Protein AF-A0A4Q1EXQ9-F1 (afdb_monomer_lite)

Structure (mmCIF, N/CA/C/O backbone):
data_AF-A0A4Q1EXQ9-F1
#
_entry.id   AF-A0A4Q1EXQ9-F1
#
loop_
_atom_site.group_PDB
_atom_site.id
_atom_site.type_symbol
_atom_site.label_atom_id
_atom_site.label_alt_id
_atom_site.label_comp_id
_atom_site.label_asym_id
_atom_site.label_entity_id
_atom_site.label_seq_id
_atom_site.pdbx_PDB_ins_code
_atom_site.Cartn_x
_atom_site.Cartn_y
_atom_site.Cartn_z
_atom_site.occupancy
_atom_site.B_iso_or_equiv
_atom_site.auth_seq_id
_atom_site.auth_comp_id
_atom_site.auth_asym_id
_atom_site.auth_atom_id
_atom_site.pdbx_PDB_model_num
ATOM 1 N N . MET A 1 1 ? -42.494 -24.916 48.964 1.00 46.00 1 MET A N 1
ATOM 2 C CA . MET A 1 1 ? -42.833 -25.363 50.337 1.00 46.00 1 MET A CA 1
ATOM 3 C C . MET A 1 1 ? -43.887 -24.408 50.898 1.00 46.00 1 MET A C 1
ATOM 5 O O . MET A 1 1 ? -43.634 -23.211 50.906 1.00 46.00 1 MET A O 1
ATOM 9 N N . LYS A 1 2 ? -45.093 -24.871 51.260 1.00 46.50 2 LYS A N 1
ATOM 10 C CA . LYS A 1 2 ? -46.165 -23.992 51.776 1.00 46.50 2 LYS A CA 1
ATOM 11 C C . LYS A 1 2 ? -45.809 -23.536 53.202 1.00 46.50 2 LYS A C 1
ATOM 13 O O . LYS A 1 2 ? -45.991 -24.284 54.154 1.00 46.50 2 LYS A O 1
ATOM 18 N N . THR A 1 3 ? -45.294 -22.316 53.347 1.00 52.56 3 THR A N 1
ATOM 19 C CA . THR A 1 3 ? -44.835 -21.703 54.615 1.00 52.56 3 THR A CA 1
ATOM 20 C C . THR A 1 3 ? -45.959 -21.391 55.610 1.00 52.56 3 THR A C 1
ATOM 22 O O . THR A 1 3 ? -45.688 -21.145 56.784 1.00 52.56 3 THR A O 1
ATOM 25 N N . TYR A 1 4 ? -47.219 -21.444 55.169 1.00 53.34 4 TYR A N 1
ATOM 26 C CA . TYR A 1 4 ? -48.402 -21.123 55.975 1.00 53.34 4 TYR A CA 1
ATOM 27 C C . TYR A 1 4 ? -48.527 -21.959 57.263 1.00 53.34 4 TYR A C 1
ATOM 29 O O . TYR A 1 4 ? -49.052 -21.471 58.260 1.00 53.34 4 TYR A O 1
ATOM 37 N N . ASN A 1 5 ? -47.999 -23.187 57.270 1.00 61.62 5 ASN A N 1
ATOM 38 C CA . ASN A 1 5 ? -48.132 -24.097 58.410 1.00 61.62 5 ASN A CA 1
ATOM 39 C C . ASN A 1 5 ? -47.074 -23.892 59.504 1.00 61.62 5 ASN A C 1
ATOM 41 O O . ASN A 1 5 ? -47.313 -24.274 60.643 1.00 61.62 5 ASN A O 1
ATOM 45 N N . PHE A 1 6 ? -45.925 -23.277 59.203 1.00 74.75 6 PHE A N 1
ATOM 46 C CA . PHE A 1 6 ? -44.826 -23.198 60.173 1.00 74.75 6 PHE A CA 1
ATOM 47 C C . PHE A 1 6 ? -45.088 -22.158 61.271 1.00 74.75 6 PHE A C 1
ATOM 49 O O . PHE A 1 6 ? -44.918 -22.444 62.449 1.00 74.75 6 PHE A O 1
ATOM 56 N N . ARG A 1 7 ? -45.610 -20.980 60.904 1.00 75.19 7 ARG A N 1
ATOM 57 C CA . ARG A 1 7 ? -45.994 -19.931 61.871 1.00 75.19 7 ARG A CA 1
ATOM 58 C C . ARG A 1 7 ? -47.189 -20.296 62.744 1.00 75.19 7 ARG A C 1
ATOM 60 O O . ARG A 1 7 ? -47.377 -19.707 63.797 1.00 75.19 7 ARG A O 1
ATOM 67 N N . LYS A 1 8 ? -48.028 -21.220 62.276 1.00 75.69 8 LYS A N 1
ATOM 68 C CA . LYS A 1 8 ? -49.231 -21.667 62.988 1.00 75.69 8 LYS A CA 1
ATOM 69 C C . LYS A 1 8 ? -48.969 -22.869 63.897 1.00 75.69 8 LYS A C 1
ATOM 71 O O . LYS A 1 8 ? -49.909 -23.408 64.469 1.00 75.69 8 LYS A O 1
ATOM 76 N N . ASN A 1 9 ? -47.715 -23.307 64.011 1.00 83.44 9 ASN A N 1
ATOM 77 C CA . ASN A 1 9 ? -47.343 -24.421 64.865 1.00 83.44 9 ASN A CA 1
ATOM 78 C C . ASN A 1 9 ? -47.352 -23.980 66.338 1.00 83.44 9 ASN A C 1
ATOM 80 O O . ASN A 1 9 ? -46.565 -23.122 66.736 1.00 83.44 9 ASN A O 1
ATOM 84 N N . SER A 1 10 ? -48.221 -24.593 67.144 1.00 82.88 10 SER A N 1
ATOM 85 C CA . SER A 1 10 ? -48.383 -24.297 68.573 1.00 82.88 10 SER A CA 1
ATOM 86 C C . SER A 1 10 ? -47.093 -24.461 69.379 1.00 82.88 10 SER A C 1
ATOM 88 O O . SER A 1 10 ? -46.893 -23.746 70.356 1.00 82.88 10 SER A O 1
ATOM 90 N N . SER A 1 11 ? -46.188 -25.347 68.956 1.00 86.56 11 SER A N 1
ATOM 91 C CA . SER A 1 11 ? -44.901 -25.571 69.626 1.00 86.56 11 SER A CA 1
ATOM 92 C C . SER A 1 11 ? -43.890 -24.444 69.402 1.00 86.56 11 SER A C 1
ATOM 94 O O . SER A 1 11 ? -42.856 -24.416 70.061 1.00 86.56 11 SER A O 1
ATOM 96 N N . LEU A 1 12 ? -44.161 -23.522 68.471 1.00 83.56 12 LEU A N 1
ATOM 97 C CA . LEU A 1 12 ? -43.251 -22.436 68.104 1.00 83.56 12 LEU A CA 1
ATOM 98 C C . LEU A 1 12 ? -43.758 -21.049 68.533 1.00 83.56 12 LEU A C 1
ATOM 100 O O . LEU A 1 12 ? -43.177 -20.042 68.139 1.00 83.56 12 LEU A O 1
ATOM 104 N N . VAL A 1 13 ? -44.816 -20.984 69.349 1.00 80.94 13 VAL A N 1
ATOM 105 C CA . VAL A 1 13 ? -45.505 -19.732 69.720 1.00 80.94 13 VAL A CA 1
ATOM 106 C C . VAL A 1 13 ? -44.604 -18.700 70.414 1.00 80.94 13 VAL A C 1
ATOM 108 O O . VAL A 1 13 ? -44.838 -17.504 70.284 1.00 80.94 13 VAL A O 1
ATOM 111 N N . ASN A 1 14 ? -43.545 -19.149 71.095 1.00 86.56 14 ASN A N 1
ATOM 112 C CA . ASN A 1 14 ? -42.606 -18.286 71.820 1.00 86.56 14 ASN A CA 1
ATOM 113 C C . ASN A 1 14 ? -41.373 -17.879 70.991 1.00 86.56 14 ASN A C 1
ATOM 115 O O . ASN A 1 14 ? -40.415 -17.349 71.551 1.00 86.56 14 ASN A O 1
ATOM 119 N N . TYR A 1 15 ? -41.363 -18.145 69.680 1.00 88.50 15 TYR A N 1
ATOM 120 C CA . TYR A 1 15 ? -40.237 -17.831 68.801 1.00 88.50 15 TYR A CA 1
ATOM 121 C C . TYR A 1 15 ? -40.616 -16.786 67.753 1.00 88.50 15 TYR A C 1
ATOM 123 O O . TYR A 1 15 ? -41.675 -16.843 67.128 1.00 88.50 15 TYR A O 1
ATOM 131 N N . GLU A 1 16 ? -39.702 -15.854 67.502 1.00 89.88 16 GLU A N 1
ATOM 132 C CA . GLU A 1 16 ? -39.845 -14.879 66.429 1.00 89.88 16 GLU A CA 1
ATOM 133 C C . GLU A 1 16 ? -39.530 -15.517 65.071 1.00 89.88 16 GLU A C 1
ATOM 135 O O . GLU A 1 16 ? -38.399 -15.912 64.791 1.00 89.88 16 GLU A O 1
ATOM 140 N N . ILE A 1 17 ? -40.541 -15.621 64.204 1.00 89.12 17 ILE A N 1
ATOM 141 C CA . ILE A 1 17 ? -40.411 -16.271 62.894 1.00 89.12 17 ILE A CA 1
ATOM 142 C C . ILE A 1 17 ? -40.557 -15.240 61.774 1.00 89.12 17 ILE A C 1
ATOM 144 O O . ILE A 1 17 ? -41.626 -14.661 61.575 1.00 89.12 17 ILE A O 1
ATOM 148 N N . THR A 1 18 ? -39.512 -15.098 60.962 1.00 89.62 18 THR A N 1
ATOM 149 C CA . THR A 1 18 ? -39.547 -14.359 59.691 1.00 89.62 18 THR A CA 1
ATOM 150 C C . THR A 1 18 ? -39.677 -15.343 58.534 1.00 89.62 18 THR A C 1
ATOM 152 O O . THR A 1 18 ? -39.044 -16.396 58.526 1.00 89.62 18 THR A O 1
ATOM 155 N N . THR A 1 19 ? -40.503 -15.024 57.538 1.00 91.00 19 THR A N 1
ATOM 156 C CA . THR A 1 19 ? -40.697 -15.896 56.367 1.00 91.00 19 THR A CA 1
ATOM 157 C C . THR A 1 19 ? -40.432 -15.142 55.082 1.00 91.00 19 THR A C 1
ATOM 159 O O . THR A 1 19 ? -40.901 -14.017 54.921 1.00 91.00 19 THR A O 1
ATOM 162 N N . TYR A 1 20 ? -39.758 -15.809 54.150 1.00 92.31 20 TYR A N 1
ATOM 163 C CA . TYR A 1 20 ? -39.406 -15.280 52.840 1.00 92.31 20 TYR A CA 1
ATOM 164 C C . TYR A 1 20 ? -40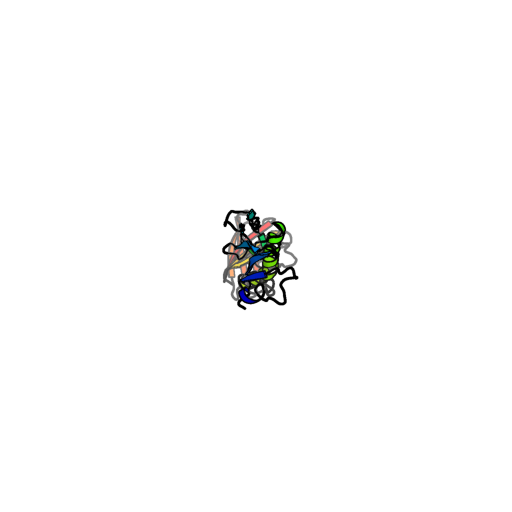.038 -16.151 51.757 1.00 92.31 20 TYR A C 1
ATOM 166 O O . TYR A 1 20 ? -39.967 -17.379 51.817 1.00 92.31 20 TYR A O 1
ATOM 174 N N . THR A 1 21 ? -40.651 -15.519 50.763 1.00 92.94 21 THR A N 1
ATOM 175 C CA . THR A 1 21 ? -41.047 -16.178 49.512 1.00 92.94 21 THR A CA 1
ATOM 176 C C . THR A 1 21 ? -40.097 -15.715 48.429 1.00 92.94 21 THR A C 1
ATOM 178 O O . THR A 1 21 ? -39.754 -14.537 48.400 1.00 92.94 21 THR A O 1
ATOM 181 N N . HIS A 1 22 ? -39.671 -16.631 47.567 1.00 93.62 22 HIS A N 1
ATOM 182 C CA . HIS A 1 22 ? -38.722 -16.360 46.497 1.00 93.62 22 HIS A CA 1
ATOM 183 C C . HIS A 1 22 ? -39.318 -16.749 45.154 1.00 93.62 22 HIS A C 1
ATOM 185 O O . HIS A 1 22 ? -40.110 -17.689 45.075 1.00 93.62 22 HIS A O 1
ATOM 191 N N . ASP A 1 23 ? -38.881 -16.048 44.121 1.00 93.25 23 ASP A N 1
ATOM 192 C CA . ASP A 1 23 ? -38.984 -16.483 42.739 1.00 93.25 23 ASP A CA 1
ATOM 193 C C . ASP A 1 23 ? -37.588 -16.966 42.293 1.00 93.25 23 ASP A C 1
ATOM 195 O O . ASP A 1 23 ? -36.616 -16.210 42.459 1.00 93.25 23 ASP A O 1
ATOM 199 N N . PRO A 1 24 ? -37.431 -18.231 41.848 1.00 92.44 24 PRO A N 1
ATOM 200 C CA . PRO A 1 24 ? -36.132 -18.779 41.469 1.00 92.44 24 PRO A CA 1
ATOM 201 C C . PRO A 1 24 ? -35.371 -17.878 40.490 1.00 92.44 24 PRO A C 1
ATOM 203 O O . PRO A 1 24 ? -35.945 -17.364 39.539 1.00 92.44 24 PRO A O 1
ATOM 206 N N . LEU A 1 25 ? -34.064 -17.705 40.721 1.00 90.50 25 LEU A N 1
ATOM 207 C CA . LEU A 1 25 ? -33.148 -16.870 39.919 1.00 90.50 25 LEU A CA 1
ATOM 208 C C . LEU A 1 25 ? -33.440 -15.356 39.911 1.00 90.50 25 LEU A C 1
ATOM 210 O O . LEU A 1 25 ? -32.669 -14.607 39.319 1.00 90.50 25 LEU A O 1
ATOM 214 N N . ILE A 1 26 ? -34.496 -14.894 40.588 1.00 93.25 26 ILE A N 1
ATOM 215 C CA . ILE A 1 26 ? -34.883 -13.476 40.626 1.00 93.25 26 ILE A CA 1
ATOM 216 C C . ILE A 1 26 ? -34.627 -12.888 42.014 1.00 93.25 26 ILE A C 1
ATOM 218 O O . ILE A 1 26 ? -33.882 -11.920 42.157 1.00 93.25 26 ILE A O 1
ATOM 222 N N . GLY A 1 27 ? -35.222 -13.477 43.055 1.00 93.44 27 GLY A N 1
ATOM 223 C CA . GLY A 1 27 ? -35.033 -13.024 44.433 1.00 93.44 27 GLY A CA 1
ATOM 224 C C . GLY A 1 27 ? -36.274 -13.152 45.314 1.00 93.44 27 GLY A C 1
ATOM 225 O O . GLY A 1 27 ? -37.231 -13.853 44.986 1.00 93.44 27 GLY A O 1
ATOM 226 N N . ILE A 1 28 ? -36.240 -12.499 46.477 1.00 95.69 28 ILE A N 1
ATOM 227 C CA . ILE A 1 28 ? -37.338 -12.485 47.452 1.00 95.69 28 ILE A CA 1
ATOM 228 C C . ILE A 1 28 ? -38.515 -11.704 46.868 1.00 95.69 28 ILE A C 1
ATOM 230 O O . ILE A 1 28 ? -38.361 -10.540 46.539 1.00 95.69 28 ILE A O 1
ATOM 234 N N . THR A 1 29 ? -39.706 -12.293 46.806 1.00 95.81 29 THR A N 1
ATOM 235 C CA . THR A 1 29 ? -40.947 -11.629 46.366 1.00 95.81 29 THR A CA 1
ATOM 236 C C . THR A 1 29 ? -41.791 -11.119 47.526 1.00 95.81 29 THR A C 1
ATOM 238 O O . THR A 1 29 ? -42.545 -10.155 47.377 1.00 95.81 29 THR A O 1
ATOM 241 N N . SER A 1 30 ? -41.659 -11.722 48.709 1.00 94.06 30 SER A N 1
ATOM 242 C CA . SER A 1 30 ? -42.269 -11.189 49.925 1.00 94.06 30 SER A CA 1
ATOM 243 C C . SER A 1 30 ? -41.525 -11.604 51.180 1.00 94.06 30 SER A C 1
ATOM 245 O O . SER A 1 30 ? -41.103 -12.755 51.297 1.00 94.06 30 SER A O 1
ATOM 247 N N . LEU A 1 31 ? -41.476 -10.690 52.139 1.00 94.38 31 LEU A N 1
ATOM 248 C CA . LEU A 1 31 ? -41.007 -10.900 53.498 1.00 94.38 31 LEU A CA 1
ATOM 249 C C . LEU A 1 31 ? -42.200 -10.741 54.436 1.00 94.38 31 LEU A C 1
ATOM 251 O O . LEU A 1 31 ? -43.032 -9.861 54.243 1.00 94.38 31 LEU A O 1
ATOM 255 N N . THR A 1 32 ? -42.304 -11.573 55.462 1.00 92.69 32 THR A N 1
ATOM 256 C CA . THR A 1 32 ? -43.232 -11.335 56.572 1.00 92.69 32 THR A CA 1
ATOM 257 C C . THR A 1 32 ? -42.427 -11.322 57.864 1.00 92.69 32 THR A C 1
ATOM 259 O O . THR A 1 32 ? -41.662 -12.256 58.100 1.00 92.69 32 THR A O 1
ATOM 262 N N . SER A 1 33 ? -42.553 -10.275 58.677 1.00 90.88 33 SER A N 1
ATOM 263 C CA . SER A 1 33 ? -41.859 -10.127 59.968 1.00 90.88 33 SER A CA 1
ATOM 264 C C . SER A 1 33 ? -42.471 -11.036 61.047 1.00 90.88 33 SER A C 1
ATOM 266 O O . SER A 1 33 ? -43.556 -11.582 60.819 1.00 90.88 33 SER A O 1
ATOM 268 N N . PRO A 1 34 ? -41.858 -11.187 62.236 1.00 89.94 34 PRO A N 1
ATOM 269 C CA . PRO A 1 34 ? -42.462 -11.914 63.359 1.00 89.94 34 PRO A CA 1
ATOM 270 C C . PRO A 1 34 ? -43.826 -11.353 63.779 1.00 89.94 34 PRO A C 1
ATOM 272 O O . PRO A 1 34 ? -44.748 -12.118 64.044 1.00 89.94 34 PRO A O 1
ATOM 275 N N . SER A 1 35 ? -44.001 -10.029 63.701 1.00 88.12 35 SER A N 1
ATOM 276 C CA . SER A 1 35 ? -45.273 -9.337 63.961 1.00 88.12 35 SER A CA 1
ATOM 277 C C . SER A 1 35 ? -46.366 -9.581 62.908 1.00 88.12 35 SER A C 1
ATOM 279 O O . SER A 1 35 ? -47.473 -9.071 63.042 1.00 88.12 35 SER A O 1
ATOM 281 N N . GLY A 1 36 ? -46.076 -10.341 61.847 1.00 86.44 36 GLY A N 1
ATOM 282 C CA . GLY A 1 36 ? -47.035 -10.668 60.787 1.00 86.44 36 GLY A CA 1
ATOM 283 C C . GLY A 1 36 ? -47.158 -9.607 59.690 1.00 86.44 36 GLY A C 1
ATOM 284 O O . GLY A 1 36 ? -47.905 -9.808 58.734 1.00 86.44 36 GLY A O 1
ATOM 285 N N . ILE A 1 37 ? -46.399 -8.512 59.776 1.00 90.38 37 ILE A N 1
ATOM 286 C CA . ILE A 1 37 ? -46.394 -7.454 58.762 1.00 90.38 37 ILE A CA 1
ATOM 287 C C . ILE A 1 37 ? -45.684 -7.970 57.511 1.00 90.38 37 ILE A C 1
ATOM 289 O O . ILE A 1 37 ? -44.560 -8.474 57.576 1.00 90.38 37 ILE A O 1
ATOM 293 N N . LYS A 1 38 ? -46.349 -7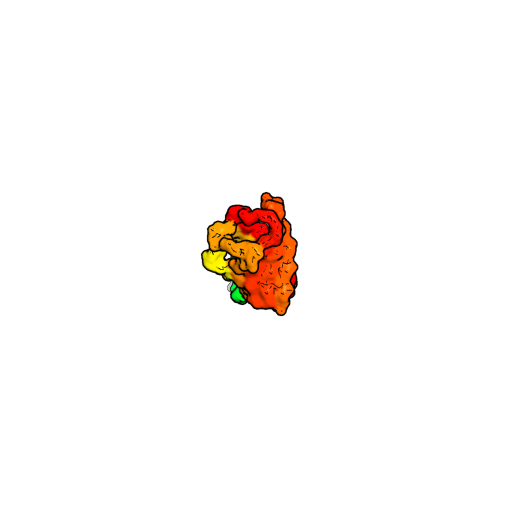.849 56.361 1.00 93.00 38 LYS A N 1
ATOM 294 C CA . LYS A 1 38 ? -45.828 -8.285 55.065 1.00 93.00 38 LYS A CA 1
ATOM 295 C C . LYS A 1 38 ? -45.247 -7.107 54.284 1.00 93.00 38 LYS A C 1
ATOM 297 O O . LYS A 1 38 ? -45.904 -6.088 54.133 1.00 93.00 38 LYS A O 1
ATOM 302 N N . GLU A 1 39 ? -44.059 -7.297 53.723 1.00 96.25 39 GLU A N 1
ATOM 303 C CA . GLU A 1 39 ? -43.446 -6.428 52.716 1.00 96.25 39 GLU A CA 1
ATOM 304 C C . GLU A 1 39 ? -43.356 -7.197 51.391 1.00 96.25 39 GLU A C 1
ATOM 306 O O . GLU A 1 39 ? -43.018 -8.385 51.365 1.00 96.25 39 GLU A O 1
ATOM 311 N N . THR A 1 40 ? -43.693 -6.542 50.282 1.00 97.44 40 THR A N 1
ATOM 312 C CA . THR A 1 40 ? -43.673 -7.139 48.938 1.00 97.44 40 THR A CA 1
ATOM 313 C C . THR A 1 40 ? -42.583 -6.496 48.095 1.00 97.44 40 THR A C 1
ATOM 315 O O . THR A 1 40 ? -42.476 -5.277 48.049 1.00 97.44 40 THR A O 1
ATOM 318 N N . TYR A 1 41 ? -41.812 -7.305 47.377 1.00 97.62 41 TYR A N 1
ATOM 319 C CA . TYR A 1 41 ? -40.708 -6.861 46.529 1.00 97.62 41 TYR A CA 1
ATOM 320 C C . TYR A 1 41 ? -41.090 -7.102 45.070 1.00 97.62 41 TYR A C 1
ATOM 322 O O . TYR A 1 41 ? -41.520 -8.195 44.693 1.00 97.62 41 TYR A O 1
ATOM 330 N N . LYS A 1 42 ? -40.984 -6.062 44.245 1.00 96.94 42 LYS A N 1
ATOM 331 C CA . LYS A 1 42 ? -41.312 -6.108 42.819 1.00 96.94 42 LYS A CA 1
ATOM 332 C C . LYS A 1 42 ? -40.059 -5.846 42.007 1.00 96.94 42 LYS A C 1
ATOM 334 O O . LYS A 1 42 ? -39.327 -4.905 42.298 1.00 96.94 42 LYS A O 1
ATOM 339 N N . TYR A 1 43 ? -39.848 -6.659 40.982 1.00 95.81 43 TYR A N 1
ATOM 340 C CA . TYR A 1 43 ? -38.699 -6.579 40.090 1.00 95.81 43 TYR A CA 1
ATOM 341 C C . TYR A 1 43 ? -39.127 -6.042 38.722 1.00 95.81 43 TYR A C 1
ATOM 343 O O . TYR A 1 43 ? -40.284 -6.196 38.332 1.00 95.81 43 TYR A O 1
ATOM 351 N N . ASN A 1 44 ? -38.209 -5.395 38.005 1.00 92.62 44 ASN A N 1
ATOM 352 C CA . ASN A 1 44 ? -38.417 -5.025 36.606 1.00 92.62 44 ASN A CA 1
ATOM 353 C C . ASN A 1 44 ? -38.177 -6.224 35.665 1.00 92.62 44 ASN A C 1
ATOM 355 O O . ASN A 1 44 ? -37.807 -7.314 36.103 1.00 92.62 44 ASN A O 1
ATOM 359 N N . SER A 1 45 ? -38.357 -6.015 34.359 1.00 92.31 45 SER A N 1
ATOM 360 C CA . SER A 1 45 ? -38.149 -7.034 33.316 1.00 92.31 45 SER A CA 1
ATOM 361 C C . SER A 1 45 ? -36.718 -7.581 33.237 1.00 92.31 45 SER A C 1
ATOM 363 O O . SER A 1 45 ? -36.515 -8.658 32.692 1.00 92.31 45 SER A O 1
ATOM 365 N N . PHE A 1 46 ? -35.733 -6.876 33.801 1.00 90.94 46 PHE A N 1
ATOM 366 C CA . PHE A 1 46 ? -34.337 -7.314 33.895 1.00 90.94 46 PHE A CA 1
ATOM 367 C C . PHE A 1 46 ? -34.026 -8.031 35.220 1.00 90.94 46 PHE A C 1
ATOM 369 O O . PHE A 1 46 ? -32.857 -8.153 35.585 1.00 90.94 46 PHE A O 1
ATOM 376 N N . HIS A 1 47 ? -35.054 -8.451 35.967 1.00 92.50 47 HIS A N 1
ATOM 377 C CA . HIS A 1 47 ? -34.941 -9.130 37.263 1.00 92.50 47 HIS A CA 1
ATOM 378 C C . HIS A 1 47 ? -34.212 -8.315 38.350 1.00 92.50 47 HIS A C 1
ATOM 380 O O . HIS A 1 47 ? -33.612 -8.873 39.264 1.00 92.50 47 HIS A O 1
ATOM 386 N N . ARG A 1 48 ? -34.283 -6.977 38.297 1.00 93.31 48 ARG A N 1
ATOM 387 C CA . ARG A 1 48 ? -33.718 -6.068 39.319 1.00 93.31 48 ARG A CA 1
ATOM 388 C C . ARG A 1 48 ? -34.817 -5.476 40.191 1.00 93.31 48 ARG A C 1
ATOM 390 O O . ARG A 1 48 ? -35.909 -5.223 39.689 1.00 93.31 48 ARG A O 1
ATOM 397 N N . LEU A 1 49 ? -34.542 -5.240 41.475 1.00 95.94 49 LEU A N 1
ATOM 398 C CA . LEU A 1 49 ? -35.525 -4.709 42.427 1.00 95.94 49 LEU A CA 1
ATOM 399 C C . LEU A 1 49 ? -36.014 -3.323 41.981 1.00 95.94 49 LEU A C 1
ATOM 401 O O . LEU A 1 49 ? -35.267 -2.360 42.011 1.00 95.94 49 LEU A O 1
ATOM 405 N N . ASN A 1 50 ? -37.276 -3.210 41.586 1.00 96.06 50 ASN A N 1
ATOM 406 C CA . ASN A 1 50 ? -37.877 -1.957 41.141 1.00 96.06 50 ASN A CA 1
ATOM 407 C C . ASN A 1 50 ? -38.539 -1.196 42.294 1.00 96.06 50 ASN A C 1
ATOM 409 O O . ASN A 1 50 ? -38.372 0.013 42.396 1.00 96.06 50 ASN A O 1
ATOM 413 N N . LYS A 1 51 ? -39.262 -1.886 43.183 1.00 97.06 51 LYS A N 1
ATOM 414 C CA . LYS A 1 51 ? -39.917 -1.254 44.338 1.00 97.06 51 LYS A CA 1
ATOM 415 C C . LYS A 1 51 ? -40.207 -2.231 45.467 1.00 97.06 51 LYS A C 1
ATOM 417 O O . LYS A 1 51 ? -40.389 -3.426 45.225 1.00 97.06 51 LYS A O 1
ATOM 422 N N . THR A 1 52 ? -40.296 -1.707 46.687 1.00 97.50 52 THR A N 1
ATOM 423 C CA . THR A 1 52 ? -40.863 -2.417 47.837 1.00 97.50 52 THR A CA 1
ATOM 424 C C . THR A 1 52 ? -42.181 -1.780 48.255 1.00 97.50 52 THR A C 1
ATOM 426 O O . THR A 1 52 ? -42.331 -0.557 48.232 1.00 97.50 52 THR A O 1
ATOM 429 N N . LEU A 1 53 ? -43.154 -2.624 48.587 1.00 97.69 53 LEU A N 1
ATOM 430 C CA . LEU A 1 53 ? -44.500 -2.239 48.992 1.00 97.69 53 LEU A CA 1
ATOM 431 C C . LEU A 1 53 ? -44.743 -2.676 50.435 1.00 97.69 53 LEU A C 1
ATOM 433 O O . LEU A 1 53 ? -44.322 -3.770 50.818 1.00 97.69 53 LEU A O 1
ATOM 437 N N . ASP A 1 54 ? -45.438 -1.856 51.212 1.00 95.44 54 ASP A N 1
ATOM 438 C CA . ASP A 1 54 ? -45.881 -2.214 52.559 1.00 95.44 54 ASP A CA 1
ATOM 439 C C . ASP A 1 54 ? -47.046 -3.230 52.553 1.00 95.44 54 ASP A C 1
ATOM 441 O O . ASP A 1 54 ? -47.426 -3.781 51.513 1.00 95.44 54 ASP A O 1
ATOM 445 N N . SER A 1 55 ? -47.612 -3.500 53.733 1.00 94.38 55 SER A N 1
ATOM 446 C CA . SER A 1 55 ? -48.722 -4.443 53.902 1.00 94.38 55 SER A CA 1
ATOM 447 C C . SER A 1 55 ? -50.039 -3.974 53.276 1.00 94.38 55 SER A C 1
ATOM 449 O O . SER A 1 55 ? -50.900 -4.811 53.015 1.00 94.38 55 SER A O 1
ATOM 451 N N . GLU A 1 56 ? -50.195 -2.673 53.023 1.00 94.44 56 GLU A N 1
ATOM 452 C CA . GLU A 1 56 ? -51.359 -2.069 52.357 1.00 94.44 56 GLU A CA 1
ATOM 453 C C . GLU A 1 56 ? -51.160 -1.967 50.834 1.00 94.44 56 GLU A C 1
ATOM 455 O O . GLU A 1 56 ? -52.057 -1.542 50.108 1.00 94.44 56 GLU A O 1
ATOM 460 N N . GLY A 1 57 ? -49.987 -2.367 50.332 1.00 92.75 57 GLY A N 1
ATOM 461 C CA . GLY A 1 57 ? -49.625 -2.263 48.923 1.00 92.75 57 GLY A CA 1
ATOM 462 C C . GLY A 1 57 ? -49.141 -0.873 48.505 1.00 92.75 57 GLY A C 1
ATOM 463 O O . GLY A 1 57 ? -48.955 -0.642 47.307 1.00 92.75 57 GLY A O 1
ATOM 464 N N . LYS A 1 58 ? -48.902 0.046 49.449 1.00 95.81 58 LYS A N 1
ATOM 465 C CA . LYS A 1 58 ? -48.332 1.367 49.160 1.00 95.81 58 LYS A CA 1
ATOM 466 C C . LYS A 1 58 ? -46.828 1.257 48.948 1.00 95.81 58 LYS A C 1
ATOM 468 O O . LYS A 1 58 ? -46.155 0.407 49.529 1.00 95.81 58 LYS A O 1
ATOM 473 N N . ILE A 1 59 ? -46.290 2.125 48.095 1.00 96.56 59 ILE A N 1
ATOM 474 C CA . ILE A 1 59 ? -44.857 2.156 47.791 1.00 96.56 59 ILE A CA 1
ATOM 475 C C . ILE A 1 59 ? -44.097 2.648 49.021 1.00 96.56 59 ILE A C 1
ATOM 477 O O . ILE A 1 59 ? -44.294 3.769 49.478 1.00 96.56 59 ILE A O 1
ATOM 481 N N . LYS A 1 60 ? -43.196 1.805 49.524 1.00 96.81 60 LYS A N 1
ATOM 482 C CA . LYS A 1 60 ? -42.273 2.128 50.614 1.00 96.81 60 LYS A CA 1
ATOM 483 C C . LYS A 1 60 ? -40.931 2.615 50.075 1.00 96.81 60 LYS A C 1
ATOM 485 O O . LYS A 1 60 ? -40.349 3.546 50.625 1.00 96.81 60 LYS A O 1
ATOM 490 N N . LYS A 1 61 ? -40.429 1.979 49.012 1.00 96.50 61 LYS A N 1
ATOM 491 C CA . LYS A 1 61 ? -39.204 2.375 48.299 1.00 96.50 61 LYS A CA 1
ATOM 492 C C . LYS A 1 61 ? -39.350 2.106 46.812 1.00 96.50 61 LYS A C 1
ATOM 494 O O . LYS A 1 61 ? -39.928 1.093 46.428 1.00 96.50 61 LYS A O 1
ATOM 499 N N . GLU A 1 62 ? -38.759 2.963 45.995 1.00 96.62 62 GLU A N 1
ATOM 500 C CA . GLU A 1 62 ? -38.677 2.804 44.546 1.00 96.62 62 GLU A CA 1
ATOM 501 C C . GLU A 1 62 ? -37.236 3.042 44.084 1.00 96.62 62 GLU A C 1
ATOM 503 O O . GLU A 1 62 ? -36.537 3.902 44.622 1.00 96.62 62 GLU A O 1
ATOM 508 N N . TYR A 1 63 ? -36.780 2.237 43.126 1.00 93.69 63 TYR A N 1
ATOM 509 C CA . TYR A 1 63 ? -35.413 2.229 42.619 1.00 93.69 63 TYR A CA 1
ATOM 510 C C . TYR A 1 63 ? -35.414 2.499 41.116 1.00 93.69 63 TYR A C 1
ATOM 512 O O . TYR A 1 63 ? -36.025 1.760 40.339 1.00 93.69 63 TYR A O 1
ATOM 520 N N . ASN A 1 64 ? -34.665 3.525 40.716 1.00 88.69 64 ASN A N 1
ATOM 521 C CA . ASN A 1 64 ? -34.401 3.853 39.320 1.00 88.69 64 ASN A CA 1
ATOM 522 C C . ASN A 1 64 ? -32.944 3.533 38.984 1.00 88.69 64 ASN A C 1
ATOM 524 O O . ASN A 1 64 ? -32.024 3.974 39.673 1.00 88.69 64 ASN A O 1
ATOM 528 N N . TYR A 1 65 ? -32.743 2.753 37.922 1.00 85.88 65 TYR A N 1
ATOM 529 C CA . TYR A 1 65 ? -31.421 2.342 37.458 1.00 85.88 65 TYR A CA 1
ATOM 530 C C . TYR A 1 65 ? -31.061 3.117 36.197 1.00 85.88 65 TYR A C 1
ATOM 532 O O . TYR A 1 65 ? -31.570 2.821 35.117 1.00 85.88 65 TYR A O 1
ATOM 540 N N . ASN A 1 66 ? -30.159 4.083 36.335 1.00 79.94 66 ASN A N 1
ATOM 541 C CA . ASN A 1 66 ? -29.571 4.765 35.191 1.00 79.94 66 ASN A CA 1
ATOM 542 C C . ASN A 1 66 ? -28.367 3.956 34.713 1.00 79.94 66 ASN A C 1
ATOM 544 O O . ASN A 1 66 ? -27.409 3.754 35.458 1.00 79.94 66 ASN A O 1
ATOM 548 N N . TYR A 1 67 ? -28.423 3.484 33.474 1.00 69.25 67 TYR A N 1
ATOM 549 C CA . TYR A 1 67 ? -27.261 2.913 32.809 1.00 69.25 67 TYR A CA 1
ATOM 550 C C . TYR A 1 67 ? -26.508 4.061 32.149 1.00 69.25 67 TYR A C 1
ATOM 552 O O . TYR A 1 67 ? -27.103 4.816 31.379 1.00 69.25 67 TYR A O 1
ATOM 560 N N . SER A 1 68 ? -25.211 4.203 32.424 1.00 64.75 68 SER A N 1
ATOM 561 C CA . SER A 1 68 ? -24.379 4.999 31.531 1.00 64.75 68 SER A CA 1
ATOM 562 C C . SER A 1 68 ? -24.363 4.279 30.186 1.00 64.75 68 SER A C 1
ATOM 564 O O . SER A 1 68 ? -24.034 3.094 30.099 1.00 64.75 68 SER A O 1
ATOM 566 N N . GLN A 1 69 ? -24.796 4.969 29.135 1.00 63.47 69 GLN A N 1
ATOM 567 C CA . GLN A 1 69 ? -24.632 4.466 27.782 1.00 63.47 69 GLN A CA 1
ATOM 568 C C . GLN A 1 69 ? -23.139 4.196 27.587 1.00 63.47 69 GLN A C 1
ATOM 570 O O . GLN A 1 69 ? -22.322 5.082 27.843 1.00 63.47 69 GLN A O 1
ATOM 575 N N . ALA A 1 70 ? -22.779 2.959 27.238 1.00 68.38 70 ALA A N 1
ATOM 576 C CA . ALA A 1 70 ? -21.384 2.600 27.040 1.00 68.38 70 ALA A CA 1
ATOM 577 C C . ALA A 1 70 ? -20.827 3.496 25.931 1.00 68.38 70 ALA A C 1
ATOM 579 O O . ALA A 1 70 ? -21.247 3.393 24.778 1.00 68.38 70 ALA A O 1
ATOM 580 N N . LEU A 1 71 ? -19.936 4.416 26.301 1.00 81.81 71 LEU A N 1
ATOM 581 C CA . LEU A 1 71 ? -19.246 5.266 25.346 1.00 81.81 71 LEU A CA 1
ATOM 582 C C . LEU A 1 71 ? -18.326 4.359 24.533 1.00 81.81 71 LEU A C 1
ATOM 584 O O . LEU A 1 71 ? -17.296 3.897 25.021 1.00 81.81 71 LEU A O 1
ATOM 588 N N . LEU A 1 72 ? -18.756 4.047 23.315 1.00 90.44 72 LEU A N 1
ATOM 589 C CA . LEU A 1 72 ? -17.925 3.370 22.337 1.00 90.44 72 LEU A CA 1
ATOM 590 C C . LEU A 1 72 ? -17.146 4.429 21.565 1.00 90.44 72 LEU A C 1
ATOM 592 O O . LEU A 1 72 ? -17.726 5.329 20.959 1.00 90.44 72 LEU A O 1
ATOM 596 N N . PHE A 1 73 ? -15.828 4.297 21.596 1.00 94.25 73 PHE A N 1
ATOM 597 C CA . PHE A 1 73 ? -14.908 5.032 20.747 1.00 94.25 73 PHE A CA 1
ATOM 598 C C . PHE A 1 73 ? -14.643 4.210 19.490 1.00 94.25 73 PHE A C 1
ATOM 600 O O . PHE A 1 73 ? -14.547 2.985 19.565 1.00 94.25 73 PHE A O 1
ATOM 607 N N . TYR A 1 74 ? -14.519 4.868 18.345 1.00 95.75 74 TYR A N 1
ATOM 608 C CA . TYR A 1 74 ? -14.459 4.221 17.036 1.00 95.75 74 TYR A CA 1
ATOM 609 C C . TYR A 1 74 ? -13.248 4.704 16.280 1.00 95.75 74 TYR A C 1
ATOM 611 O O . TYR A 1 74 ? -13.076 5.911 16.185 1.00 95.75 74 TYR A O 1
ATOM 619 N N . ASN A 1 75 ? -12.450 3.810 15.700 1.00 98.25 75 ASN A N 1
ATOM 620 C CA . ASN A 1 75 ? -11.206 4.199 15.045 1.00 98.25 75 ASN A CA 1
ATOM 621 C C . ASN A 1 75 ? -11.413 5.325 14.018 1.00 98.25 75 ASN A C 1
ATOM 623 O O . ASN A 1 75 ? -12.393 5.354 13.271 1.00 98.25 75 ASN A O 1
ATOM 627 N N . THR A 1 76 ? -10.441 6.223 13.952 1.00 97.88 76 THR A N 1
ATOM 628 C CA . THR A 1 76 ? -10.259 7.118 12.810 1.00 97.88 76 THR A CA 1
ATOM 629 C C . THR A 1 76 ? -9.645 6.346 11.642 1.00 97.88 76 THR A C 1
ATOM 631 O O . THR A 1 76 ? -9.146 5.231 11.820 1.00 97.88 76 THR A O 1
ATOM 634 N N . GLN A 1 77 ? -9.673 6.920 10.437 1.00 98.19 77 GLN A N 1
ATOM 635 C CA . GLN A 1 77 ? -8.999 6.309 9.292 1.00 98.19 77 GLN A CA 1
ATOM 636 C C . GLN A 1 77 ? -7.516 6.089 9.609 1.00 98.19 77 GLN A C 1
ATOM 638 O O . GLN A 1 77 ? -6.832 7.014 10.052 1.00 98.19 77 GLN A O 1
ATOM 643 N N . LYS A 1 78 ? -7.021 4.880 9.343 1.00 98.38 78 LYS A N 1
ATOM 644 C CA . LYS A 1 78 ? -5.595 4.542 9.402 1.00 98.38 78 LYS A CA 1
ATOM 645 C C . LYS A 1 78 ? -5.169 3.941 8.073 1.00 98.38 78 LYS A C 1
ATOM 647 O O . LYS A 1 78 ? -5.945 3.232 7.437 1.00 98.38 78 LYS A O 1
ATOM 652 N N . SER A 1 79 ? -3.944 4.221 7.657 1.00 97.31 79 SER A N 1
ATOM 653 C CA . SER A 1 79 ? -3.388 3.685 6.419 1.00 97.31 79 SER A CA 1
ATOM 654 C C . SER A 1 79 ? -1.882 3.520 6.522 1.00 97.31 79 SER A C 1
ATOM 656 O O . SER A 1 79 ? -1.226 4.267 7.249 1.00 97.31 79 SER A O 1
ATOM 658 N N . GLN A 1 80 ? -1.344 2.566 5.772 1.00 97.06 80 GLN A N 1
ATOM 659 C CA . GLN A 1 80 ? 0.092 2.357 5.631 1.00 97.06 80 GLN A CA 1
ATOM 660 C C . GLN A 1 80 ? 0.406 1.786 4.250 1.00 97.06 80 GLN A C 1
ATOM 662 O O . GLN A 1 80 ? -0.369 0.995 3.706 1.00 97.06 80 GLN A O 1
ATOM 667 N N . ASP A 1 81 ? 1.555 2.183 3.711 1.00 94.31 81 ASP A N 1
ATOM 668 C CA . ASP A 1 81 ? 2.069 1.675 2.446 1.00 94.31 81 ASP A CA 1
ATOM 669 C C . ASP A 1 81 ? 2.902 0.413 2.667 1.00 94.31 81 ASP A C 1
ATOM 671 O O . ASP A 1 81 ? 3.751 0.346 3.560 1.00 94.31 81 ASP A O 1
ATOM 675 N N . PHE A 1 82 ? 2.675 -0.581 1.817 1.00 93.50 82 PHE A N 1
ATOM 676 C CA . PHE A 1 82 ? 3.406 -1.838 1.796 1.00 93.50 82 PHE A CA 1
ATOM 677 C C . PHE A 1 82 ? 3.958 -2.077 0.400 1.00 93.50 82 PHE A C 1
ATOM 679 O O . PHE A 1 82 ? 3.224 -2.069 -0.587 1.00 93.50 82 PHE A O 1
ATOM 686 N N . ASN A 1 83 ? 5.258 -2.341 0.327 1.00 90.19 83 ASN A N 1
ATOM 687 C CA . ASN A 1 83 ? 5.896 -2.770 -0.908 1.00 90.19 83 ASN A CA 1
ATOM 688 C C . ASN A 1 83 ? 5.783 -4.288 -1.033 1.00 90.19 83 ASN A C 1
ATOM 690 O O . ASN A 1 83 ? 5.984 -5.005 -0.052 1.00 90.19 83 ASN A O 1
ATOM 694 N N . LYS A 1 84 ? 5.509 -4.791 -2.237 1.00 87.31 84 LYS A N 1
ATOM 695 C CA . LYS A 1 84 ? 5.595 -6.232 -2.515 1.00 87.31 84 LYS A CA 1
ATOM 696 C C . LYS A 1 84 ? 7.032 -6.726 -2.281 1.00 87.31 84 LYS A C 1
ATOM 698 O O . LYS A 1 84 ? 7.971 -6.070 -2.715 1.00 87.31 84 LYS A O 1
ATOM 703 N N . THR A 1 85 ? 7.235 -7.845 -1.586 1.00 86.19 85 THR A N 1
ATOM 704 C CA . THR A 1 85 ? 8.585 -8.296 -1.161 1.00 86.19 85 THR A CA 1
ATOM 705 C C . THR A 1 85 ? 9.078 -9.583 -1.823 1.00 86.19 85 THR A C 1
ATOM 707 O O . THR A 1 85 ? 10.249 -9.924 -1.700 1.00 86.19 85 THR A O 1
ATOM 710 N N . ASP A 1 86 ? 8.223 -10.281 -2.562 1.00 82.62 86 ASP A N 1
ATOM 711 C CA . ASP A 1 86 ? 8.485 -11.566 -3.226 1.00 82.62 86 ASP A CA 1
ATOM 712 C C . ASP A 1 86 ? 8.856 -11.415 -4.715 1.00 82.62 86 ASP A C 1
ATOM 714 O O . ASP A 1 86 ? 8.677 -12.338 -5.510 1.00 82.62 86 ASP A O 1
ATOM 718 N N . CYS A 1 87 ? 9.377 -10.253 -5.117 1.00 80.06 87 CYS A N 1
ATOM 719 C CA . CYS A 1 87 ? 9.814 -10.027 -6.492 1.00 80.06 87 CYS A CA 1
ATOM 720 C C . CYS A 1 87 ? 11.165 -10.699 -6.775 1.00 80.06 87 CYS A C 1
ATOM 722 O O . CYS A 1 87 ? 12.135 -10.530 -6.037 1.00 80.06 87 CYS A O 1
ATOM 724 N N . THR A 1 88 ? 11.241 -11.439 -7.882 1.00 76.69 88 THR A N 1
ATOM 725 C CA . THR A 1 88 ? 12.491 -12.016 -8.388 1.00 76.69 88 THR A CA 1
ATOM 726 C C . THR A 1 88 ? 13.434 -10.933 -8.914 1.00 76.69 88 THR A C 1
ATOM 728 O O . THR A 1 88 ? 13.012 -9.835 -9.283 1.00 76.69 88 THR A O 1
ATOM 731 N N . VAL A 1 89 ? 14.730 -11.250 -8.991 1.00 65.75 89 VAL A N 1
ATOM 732 C CA . VAL A 1 89 ? 15.751 -10.363 -9.575 1.00 65.75 89 VAL A CA 1
ATOM 733 C C . VAL A 1 89 ? 15.315 -9.902 -10.975 1.00 65.75 89 VAL A C 1
ATOM 735 O O . VAL A 1 89 ? 14.906 -10.721 -11.793 1.00 65.75 89 VAL A O 1
ATOM 738 N N . GLY A 1 90 ? 15.401 -8.594 -11.248 1.00 64.06 90 GLY A N 1
ATOM 739 C CA . GLY A 1 90 ? 14.942 -7.992 -12.511 1.00 64.06 90 GLY A CA 1
ATOM 740 C C . GLY A 1 90 ? 13.511 -7.444 -12.483 1.00 64.06 90 GLY A C 1
ATOM 741 O O . GLY A 1 90 ? 12.987 -7.052 -13.521 1.00 64.06 90 GLY A O 1
ATOM 742 N N . TYR A 1 91 ? 12.875 -7.389 -11.311 1.00 71.06 91 TYR A N 1
ATOM 743 C CA . TYR A 1 91 ? 11.561 -6.779 -11.129 1.00 71.06 91 TYR A CA 1
ATOM 744 C C . TYR A 1 91 ? 11.579 -5.772 -9.967 1.00 71.06 91 TYR A C 1
ATOM 746 O O . TYR A 1 91 ? 12.259 -5.992 -8.966 1.00 71.06 91 TYR A O 1
ATOM 754 N N . SER A 1 92 ? 10.857 -4.654 -10.092 1.00 73.56 92 SER A N 1
ATOM 755 C CA . SER A 1 92 ? 10.647 -3.690 -9.009 1.00 73.56 92 SER A CA 1
ATOM 756 C C . SER A 1 92 ? 9.369 -3.999 -8.232 1.00 73.56 92 SER A C 1
ATOM 758 O O . SER A 1 92 ? 8.355 -4.410 -8.815 1.00 73.56 92 SER A O 1
ATOM 760 N N . PRO A 1 93 ? 9.390 -3.765 -6.911 1.00 77.50 93 PRO A N 1
ATOM 761 C CA . PRO A 1 93 ? 8.204 -3.893 -6.091 1.00 77.50 93 PRO A CA 1
ATOM 762 C C . PRO A 1 93 ? 7.233 -2.750 -6.395 1.00 77.50 93 PRO A C 1
ATOM 764 O O . PRO A 1 93 ? 7.625 -1.583 -6.455 1.00 77.50 93 PRO A O 1
ATOM 767 N N . ALA A 1 94 ? 5.959 -3.083 -6.583 1.00 79.88 94 ALA A N 1
ATOM 768 C CA . ALA A 1 94 ? 4.894 -2.092 -6.525 1.00 79.88 94 ALA A CA 1
ATOM 769 C C . ALA A 1 94 ? 4.556 -1.784 -5.054 1.00 79.88 94 ALA A C 1
ATOM 771 O O . ALA A 1 94 ? 4.834 -2.597 -4.165 1.00 79.88 94 ALA A O 1
ATOM 772 N N . SER A 1 95 ? 3.957 -0.617 -4.815 1.00 86.62 95 SER A N 1
ATOM 773 C CA . SER A 1 95 ? 3.470 -0.197 -3.499 1.00 86.62 95 SER A CA 1
ATOM 774 C C . SER A 1 95 ? 1.946 -0.287 -3.444 1.00 86.62 95 SER A C 1
ATOM 776 O O . SER A 1 95 ? 1.267 0.027 -4.424 1.00 86.62 95 SER A O 1
ATOM 778 N N . TYR A 1 96 ? 1.416 -0.728 -2.307 1.00 88.12 96 TYR A N 1
ATOM 779 C CA . TYR A 1 96 ? -0.009 -0.798 -2.011 1.00 88.12 96 TYR A CA 1
ATOM 780 C C . TYR A 1 96 ? -0.301 -0.072 -0.704 1.00 88.12 96 TYR A C 1
ATOM 782 O O . TYR A 1 96 ? 0.261 -0.410 0.338 1.00 88.12 96 TYR A O 1
ATOM 790 N N . THR A 1 97 ? -1.236 0.872 -0.745 1.00 93.56 97 THR A N 1
ATOM 791 C CA . THR A 1 97 ? -1.741 1.543 0.453 1.00 93.56 97 THR A CA 1
ATOM 792 C C . THR A 1 97 ? -2.892 0.734 1.041 1.00 93.56 97 THR A C 1
ATOM 794 O O . THR A 1 97 ? -4.014 0.759 0.528 1.00 93.56 97 THR A O 1
ATOM 797 N N . TYR A 1 98 ? -2.646 0.033 2.147 1.00 95.19 98 TYR A N 1
ATOM 798 C CA . TYR A 1 98 ? -3.718 -0.612 2.901 1.00 95.19 98 TYR A CA 1
ATOM 799 C C . TYR A 1 98 ? -4.391 0.436 3.788 1.00 95.19 98 TYR A C 1
ATOM 801 O O . TYR A 1 98 ? -3.725 1.100 4.583 1.00 95.19 98 TYR A O 1
ATOM 809 N N . THR A 1 99 ? -5.710 0.582 3.658 1.00 96.88 99 THR A N 1
ATOM 810 C CA . THR A 1 99 ? -6.497 1.582 4.391 1.00 96.88 99 THR A CA 1
ATOM 811 C C . THR A 1 99 ? -7.601 0.909 5.191 1.00 96.88 99 THR A C 1
ATOM 813 O O . THR A 1 99 ? -8.412 0.176 4.633 1.00 96.88 99 THR A O 1
ATOM 816 N N . VAL A 1 100 ? -7.666 1.222 6.483 1.00 97.56 100 VAL A N 1
ATOM 817 C CA . VAL A 1 100 ? -8.803 0.924 7.355 1.00 97.56 100 VAL A CA 1
ATOM 818 C C . VAL A 1 100 ? -9.655 2.193 7.459 1.00 97.56 100 VAL A C 1
ATOM 820 O O . VAL A 1 100 ? -9.188 3.186 8.032 1.00 97.56 100 VAL A O 1
ATOM 823 N N . PRO A 1 101 ? -10.886 2.200 6.909 1.00 97.50 101 PRO A N 1
ATOM 824 C CA . PRO A 1 101 ? -11.820 3.317 7.044 1.00 97.50 101 PRO A CA 1
ATOM 825 C C . PRO A 1 101 ? -12.152 3.636 8.514 1.00 97.50 101 PRO A C 1
ATOM 827 O O . PRO A 1 101 ? -11.933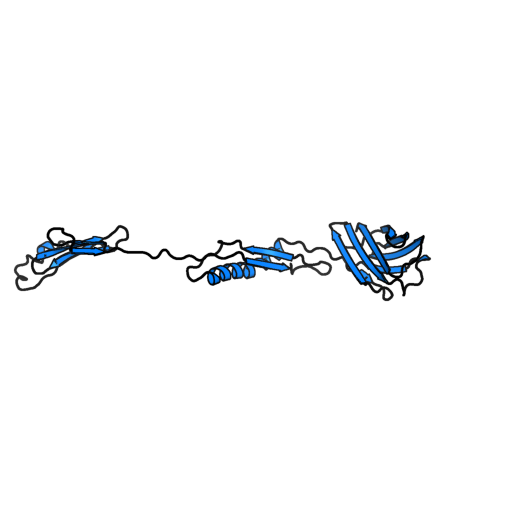 2.806 9.403 1.00 97.50 101 PRO A O 1
ATOM 830 N N . PRO A 1 102 ? -12.700 4.826 8.809 1.00 96.25 102 PRO A N 1
ATOM 831 C CA . PRO A 1 102 ? -13.167 5.131 10.155 1.00 96.25 102 PRO A CA 1
ATOM 832 C C . PRO A 1 102 ? -14.360 4.243 10.547 1.00 96.25 102 PRO A C 1
ATOM 834 O O . PRO A 1 102 ? -15.186 3.894 9.705 1.00 96.25 102 PRO A O 1
ATOM 837 N N . GLY A 1 103 ? -14.478 3.906 11.833 1.00 95.19 103 GLY A N 1
ATOM 838 C CA . GLY A 1 103 ? -15.634 3.178 12.377 1.00 95.19 103 GLY A CA 1
ATOM 839 C C . GLY A 1 103 ? -15.600 1.650 12.280 1.00 95.19 103 GLY A C 1
ATOM 840 O O . GLY A 1 103 ? -16.536 1.007 12.746 1.00 95.19 103 GLY A O 1
ATOM 841 N N . ILE A 1 104 ? -14.544 1.060 11.719 1.00 97.81 104 ILE A N 1
ATOM 842 C CA . ILE A 1 104 ? -14.380 -0.396 11.582 1.00 97.81 104 ILE A CA 1
ATOM 843 C C . ILE A 1 104 ? -14.123 -1.084 12.932 1.00 97.81 104 ILE A C 1
ATOM 845 O O . ILE A 1 104 ? -14.685 -2.140 13.215 1.00 97.81 104 ILE A O 1
ATOM 849 N N . TYR A 1 105 ? -13.289 -0.482 13.777 1.00 97.81 105 TYR A N 1
ATOM 850 C CA . TYR A 1 105 ? -12.916 -0.984 15.096 1.00 97.81 105 TYR A CA 1
ATOM 851 C C . TYR A 1 105 ? -13.482 -0.090 16.191 1.00 97.81 105 TYR A C 1
ATOM 853 O O . TYR A 1 105 ? -13.450 1.137 16.085 1.00 97.81 105 TYR A O 1
ATOM 861 N N . SER A 1 106 ? -13.944 -0.710 17.278 1.00 95.69 106 SER A N 1
ATOM 862 C CA . SER A 1 106 ? -14.429 -0.002 18.459 1.00 95.69 106 SER A CA 1
ATOM 863 C C . SER A 1 106 ? -13.661 -0.358 19.733 1.00 95.69 106 SER A C 1
ATOM 865 O O . SER A 1 106 ? -12.963 -1.377 19.844 1.00 95.69 106 SER A O 1
ATOM 867 N N . SER A 1 107 ? -13.791 0.515 20.727 1.00 94.81 107 SER A N 1
ATOM 868 C CA . SER A 1 107 ? -13.273 0.322 22.073 1.00 94.81 107 SER A CA 1
ATOM 869 C C . SER A 1 107 ? -14.192 0.953 23.108 1.00 94.81 107 SER A C 1
ATOM 871 O O . SER A 1 107 ? -14.694 2.054 22.908 1.00 94.81 107 SER A O 1
ATOM 873 N N . SER A 1 108 ? -14.363 0.286 24.247 1.00 92.44 108 SER A N 1
ATOM 874 C CA . SER A 1 108 ? -14.971 0.871 25.447 1.00 92.44 108 SER A CA 1
ATOM 875 C C . SER A 1 108 ? -13.954 1.593 26.340 1.00 92.44 108 SER A C 1
ATOM 877 O O . SER A 1 108 ? -14.322 2.078 27.404 1.00 92.44 108 SER A O 1
ATOM 879 N N . ILE A 1 109 ? -12.670 1.601 25.958 1.00 90.81 109 ILE A N 1
ATOM 880 C CA . ILE A 1 109 ? -11.575 2.176 26.747 1.00 90.81 109 ILE A CA 1
ATOM 881 C C . ILE A 1 109 ? -11.306 3.606 26.287 1.00 90.81 109 ILE A C 1
ATOM 883 O O . ILE A 1 109 ? -11.399 4.540 27.078 1.00 90.81 109 ILE A O 1
ATOM 887 N N . SER A 1 110 ? -10.938 3.784 25.016 1.00 94.31 110 SER A N 1
ATOM 888 C CA . SER A 1 110 ? -10.588 5.094 24.468 1.00 94.31 110 SER A CA 1
ATOM 889 C C . SER A 1 110 ? -10.510 5.078 22.941 1.00 94.31 110 SER A C 1
ATOM 891 O O . SER A 1 110 ? -10.431 4.021 22.311 1.00 94.31 110 SER A O 1
ATOM 893 N N . GLN A 1 111 ? -10.464 6.268 22.347 1.00 95.38 111 GLN A N 1
ATOM 894 C CA . GLN A 1 111 ? -10.225 6.450 20.917 1.00 95.38 111 GLN A CA 1
ATOM 895 C C . GLN A 1 111 ? -8.853 5.911 20.451 1.00 95.38 111 GLN A C 1
ATOM 897 O O . GLN A 1 111 ? -8.829 5.175 19.463 1.00 95.38 111 GLN A O 1
ATOM 902 N N . PRO A 1 112 ? -7.728 6.172 21.152 1.00 97.31 112 PRO A N 1
ATOM 903 C CA . PRO A 1 112 ? -6.440 5.555 20.828 1.00 97.31 112 PRO A CA 1
ATOM 904 C C . PRO A 1 112 ? -6.445 4.023 20.820 1.00 97.31 112 PRO A C 1
ATOM 906 O O . PRO A 1 112 ? -5.775 3.428 19.985 1.00 97.31 112 PRO A O 1
ATOM 909 N N . ASP A 1 113 ? -7.213 3.373 21.700 1.00 96.62 113 ASP A N 1
ATOM 910 C CA . ASP A 1 113 ? -7.311 1.905 21.715 1.00 96.62 113 ASP A CA 1
ATOM 911 C C . ASP A 1 113 ? -8.018 1.364 20.458 1.00 96.62 113 ASP A C 1
ATOM 913 O O . ASP A 1 113 ? -7.565 0.395 19.847 1.00 96.62 113 ASP A O 1
ATOM 917 N N . ALA A 1 114 ? -9.101 2.020 20.022 1.00 97.44 114 ALA A N 1
ATOM 918 C CA . ALA A 1 114 ? -9.772 1.681 18.766 1.00 97.44 114 ALA A CA 1
ATOM 919 C C . ALA A 1 114 ? -8.852 1.916 17.551 1.00 97.44 114 ALA A C 1
ATOM 921 O O . ALA A 1 114 ? -8.766 1.074 16.657 1.00 97.44 114 ALA A O 1
ATOM 922 N N . ASP A 1 115 ? -8.111 3.025 17.550 1.00 98.06 115 ASP A N 1
ATOM 923 C CA . ASP A 1 115 ? -7.099 3.333 16.537 1.00 98.06 115 ASP A CA 1
ATOM 924 C C . ASP A 1 115 ? -5.971 2.288 16.507 1.00 98.06 115 ASP A C 1
ATOM 926 O O . ASP A 1 115 ? -5.525 1.890 15.431 1.00 98.06 115 ASP A O 1
ATOM 930 N N . GLN A 1 116 ? -5.523 1.809 17.669 1.00 98.38 116 GLN A N 1
ATOM 931 C CA . GLN A 1 116 ? -4.477 0.795 17.762 1.00 98.38 116 GLN A CA 1
ATOM 932 C C . GLN A 1 116 ? -4.939 -0.549 17.194 1.00 98.38 116 GLN A C 1
ATOM 934 O O . GLN A 1 116 ? -4.155 -1.228 16.536 1.00 98.38 116 GLN A O 1
ATOM 939 N N . LYS A 1 117 ? -6.215 -0.916 17.364 1.00 98.06 117 LYS A N 1
ATOM 940 C CA . LYS A 1 117 ? -6.803 -2.095 16.704 1.00 98.06 117 LYS A CA 1
ATOM 941 C C . LYS A 1 117 ? -6.775 -1.978 15.181 1.00 98.06 117 LYS A C 1
ATOM 943 O O . LYS A 1 117 ? -6.372 -2.932 14.522 1.00 98.06 117 LYS A O 1
ATOM 948 N N . ALA A 1 118 ? -7.106 -0.804 14.639 1.00 98.31 118 ALA A N 1
ATOM 949 C CA . ALA A 1 118 ? -6.982 -0.542 13.206 1.00 98.31 118 ALA A CA 1
ATOM 950 C C . ALA A 1 118 ? -5.525 -0.658 12.724 1.00 98.31 118 ALA A C 1
ATOM 952 O O . ALA A 1 118 ? -5.261 -1.262 11.692 1.00 98.31 118 ALA A O 1
ATOM 953 N N . ILE A 1 119 ? -4.560 -0.144 13.492 1.00 97.94 119 ILE A N 1
ATOM 954 C CA . ILE A 1 119 ? -3.128 -0.275 13.170 1.00 97.94 119 ILE A CA 1
ATOM 955 C C . ILE A 1 119 ? -2.664 -1.739 13.239 1.00 97.94 119 ILE A C 1
ATOM 957 O O . ILE A 1 119 ? -1.875 -2.173 12.402 1.00 97.94 119 ILE A O 1
ATOM 961 N N . MET A 1 120 ? -3.147 -2.524 14.206 1.00 98.00 120 MET A N 1
ATOM 962 C CA . MET A 1 120 ? -2.813 -3.949 14.298 1.00 98.00 120 MET A CA 1
ATOM 963 C C . MET A 1 120 ? -3.319 -4.735 13.086 1.00 98.00 120 MET A C 1
ATOM 965 O O . MET A 1 120 ? -2.584 -5.586 12.588 1.00 98.00 120 MET A O 1
ATOM 969 N N . ASP A 1 121 ? -4.517 -4.431 12.583 1.00 97.56 121 ASP A N 1
ATOM 970 C CA . ASP A 1 121 ? -5.037 -5.021 11.341 1.00 97.56 121 ASP A CA 1
ATOM 971 C C . ASP A 1 121 ? -4.119 -4.726 10.153 1.00 97.56 121 ASP A C 1
ATOM 973 O O . ASP A 1 121 ? -3.644 -5.642 9.480 1.00 97.56 121 ASP A O 1
ATOM 977 N N . ILE A 1 122 ? -3.778 -3.448 9.974 1.00 97.75 122 ILE A N 1
ATOM 978 C CA . ILE A 1 122 ? -2.860 -2.979 8.932 1.00 97.75 122 ILE A CA 1
ATOM 979 C C . ILE A 1 122 ? -1.528 -3.734 8.999 1.00 97.75 122 ILE A C 1
ATOM 981 O O . ILE A 1 122 ? -1.064 -4.260 7.991 1.00 97.75 122 ILE A O 1
ATOM 985 N N . ASN A 1 123 ? -0.928 -3.837 10.186 1.00 96.25 123 ASN A N 1
ATOM 986 C CA . ASN A 1 123 ? 0.361 -4.507 10.368 1.00 96.25 123 ASN A CA 1
ATOM 987 C C . ASN A 1 123 ? 0.287 -6.027 10.167 1.00 96.25 123 ASN A C 1
ATOM 989 O O . ASN A 1 123 ? 1.272 -6.632 9.751 1.00 96.25 123 ASN A O 1
ATOM 993 N N . THR A 1 124 ? -0.862 -6.642 10.454 1.00 96.50 124 THR A N 1
ATOM 994 C CA . THR A 1 124 ? -1.061 -8.093 10.319 1.00 96.50 124 THR A CA 1
ATOM 995 C C . THR A 1 124 ? -1.329 -8.488 8.868 1.00 96.50 124 THR A C 1
ATOM 997 O O . THR A 1 124 ? -0.780 -9.473 8.379 1.00 96.50 124 THR A O 1
ATOM 1000 N N . ASN A 1 125 ? -2.152 -7.708 8.166 1.00 95.12 125 ASN A N 1
ATOM 1001 C CA . ASN A 1 125 ? -2.707 -8.090 6.868 1.00 95.12 125 ASN A CA 1
ATOM 1002 C C . ASN A 1 125 ? -2.100 -7.319 5.689 1.00 95.12 125 ASN A C 1
ATOM 1004 O O . ASN A 1 125 ? -2.097 -7.825 4.565 1.00 95.12 125 ASN A O 1
ATOM 1008 N N . GLY A 1 126 ? -1.544 -6.129 5.925 1.00 94.62 126 GLY A N 1
ATOM 1009 C CA . GLY A 1 126 ? -1.092 -5.218 4.873 1.00 94.62 126 GLY A CA 1
ATOM 1010 C C . GLY A 1 126 ? -0.066 -5.829 3.918 1.00 94.62 126 GLY A C 1
ATOM 1011 O O . GLY A 1 126 ? -0.237 -5.748 2.702 1.00 94.62 126 GLY A O 1
ATOM 1012 N N . GLN A 1 127 ? 0.946 -6.529 4.441 1.00 93.62 127 GLN A N 1
ATOM 1013 C CA . GLN A 1 127 ? 1.973 -7.163 3.605 1.00 93.62 127 GLN A CA 1
ATOM 1014 C C . GLN A 1 127 ? 1.431 -8.342 2.780 1.00 93.62 127 GLN A C 1
ATOM 1016 O O . GLN A 1 127 ? 1.828 -8.520 1.628 1.00 93.62 127 GLN A O 1
ATOM 1021 N N . LEU A 1 128 ? 0.527 -9.148 3.350 1.00 93.25 128 LEU A N 1
ATOM 1022 C CA . LEU A 1 128 ? -0.085 -10.284 2.650 1.00 93.25 128 LEU A CA 1
ATOM 1023 C C . LEU A 1 128 ? -0.915 -9.799 1.464 1.00 93.25 128 LEU A C 1
ATOM 1025 O O . LEU A 1 128 ? -0.779 -10.322 0.360 1.00 93.25 128 LEU A O 1
ATOM 1029 N N . ILE A 1 129 ? -1.719 -8.759 1.683 1.00 90.25 129 ILE A N 1
ATOM 1030 C CA . ILE A 1 129 ? -2.537 -8.140 0.642 1.00 90.25 129 ILE A CA 1
ATOM 1031 C C . ILE A 1 129 ? -1.663 -7.487 -0.430 1.00 90.25 129 ILE A C 1
ATOM 1033 O O . ILE A 1 129 ? -1.930 -7.677 -1.616 1.00 90.25 129 ILE A O 1
ATOM 1037 N N . ALA A 1 130 ? -0.586 -6.792 -0.047 1.00 90.06 130 ALA A N 1
ATOM 1038 C CA . ALA A 1 130 ? 0.374 -6.245 -1.005 1.00 90.06 130 ALA A CA 1
ATOM 1039 C C . ALA A 1 130 ? 0.996 -7.349 -1.876 1.00 90.06 130 ALA A C 1
ATOM 1041 O O . ALA A 1 130 ? 1.065 -7.211 -3.094 1.00 90.06 130 ALA A O 1
ATOM 1042 N N . ASN A 1 131 ? 1.377 -8.485 -1.286 1.00 88.31 131 ASN A N 1
ATOM 1043 C CA . ASN A 1 131 ? 1.936 -9.602 -2.043 1.00 88.31 131 ASN A CA 1
ATOM 1044 C C . ASN A 1 131 ? 0.887 -10.315 -2.920 1.00 88.31 131 ASN A C 1
ATOM 1046 O O . ASN A 1 131 ? 1.232 -10.777 -4.002 1.00 88.31 131 ASN A O 1
ATOM 1050 N N . GLN A 1 132 ? -0.381 -10.398 -2.514 1.00 88.00 132 GLN A N 1
ATOM 1051 C CA . GLN A 1 132 ? -1.429 -11.052 -3.313 1.00 88.00 132 GLN A CA 1
ATOM 1052 C C . GLN A 1 132 ? -1.944 -10.188 -4.470 1.00 88.00 132 GLN A C 1
ATOM 1054 O O . GLN A 1 132 ? -2.169 -10.706 -5.562 1.00 88.00 132 GLN A O 1
ATOM 1059 N N . ASN A 1 133 ? -2.135 -8.887 -4.239 1.00 82.81 133 ASN A N 1
ATOM 1060 C CA . ASN A 1 133 ? -2.834 -8.011 -5.183 1.00 82.81 133 ASN A CA 1
ATOM 1061 C C . ASN A 1 133 ? -1.904 -7.229 -6.110 1.00 82.81 133 ASN A C 1
ATOM 1063 O O . ASN A 1 133 ? -2.357 -6.718 -7.134 1.00 82.81 133 ASN A O 1
ATOM 1067 N N . LEU A 1 134 ? -0.622 -7.100 -5.767 1.00 83.81 134 LEU A N 1
ATOM 1068 C CA . LEU A 1 134 ? 0.329 -6.402 -6.619 1.00 83.81 134 LEU A CA 1
ATOM 1069 C C . LEU A 1 134 ? 1.074 -7.364 -7.540 1.00 83.81 134 LEU A C 1
ATOM 1071 O O . LEU A 1 134 ? 1.513 -8.446 -7.150 1.00 83.81 134 LEU A O 1
ATOM 1075 N N . THR A 1 135 ? 1.307 -6.908 -8.763 1.00 80.12 135 THR A N 1
ATOM 1076 C CA . THR A 1 135 ? 2.228 -7.541 -9.704 1.00 80.12 135 THR A CA 1
ATOM 1077 C C . THR A 1 135 ? 3.594 -6.876 -9.607 1.00 80.12 135 THR A C 1
ATOM 1079 O O . THR A 1 135 ? 3.683 -5.647 -9.595 1.00 80.12 135 THR A O 1
ATOM 1082 N N . CYS A 1 136 ? 4.665 -7.666 -9.583 1.00 79.38 136 CYS A N 1
ATOM 1083 C CA . CYS A 1 136 ? 6.008 -7.123 -9.751 1.00 79.38 136 CYS A CA 1
ATOM 1084 C C . CYS A 1 136 ? 6.138 -6.543 -11.166 1.00 79.38 136 CYS A C 1
ATOM 1086 O O . CYS A 1 136 ? 5.786 -7.209 -12.142 1.00 79.38 136 CYS A O 1
ATOM 1088 N N . ALA A 1 137 ? 6.630 -5.311 -11.287 1.00 72.25 137 ALA A N 1
ATOM 1089 C CA . ALA A 1 137 ? 6.870 -4.700 -12.589 1.00 72.25 137 ALA A CA 1
ATOM 1090 C C . ALA A 1 137 ? 8.272 -5.096 -13.070 1.00 72.25 137 ALA A C 1
ATOM 1092 O O . ALA A 1 137 ? 9.209 -4.993 -12.281 1.00 72.25 137 ALA A O 1
ATOM 1093 N N . PRO A 1 138 ? 8.470 -5.544 -14.322 1.00 67.44 138 PRO A N 1
ATOM 1094 C CA . PRO A 1 138 ? 9.808 -5.869 -14.793 1.00 67.44 138 PRO A CA 1
ATOM 1095 C C . PRO A 1 138 ? 10.626 -4.579 -14.850 1.00 67.44 138 PRO A C 1
ATOM 1097 O O . PRO A 1 138 ? 10.273 -3.638 -15.573 1.00 67.44 138 PRO A O 1
ATOM 1100 N N . THR A 1 139 ? 11.714 -4.530 -14.087 1.00 74.50 139 THR A N 1
ATOM 1101 C CA . THR A 1 139 ? 12.723 -3.497 -14.282 1.00 74.50 139 THR A CA 1
ATOM 1102 C C . THR A 1 139 ? 13.527 -3.890 -15.505 1.00 74.50 139 THR A C 1
ATOM 1104 O O . THR A 1 139 ? 13.833 -5.060 -15.722 1.00 74.50 139 THR A O 1
ATOM 1107 N N . CYS A 1 140 ? 13.882 -2.910 -16.328 1.00 84.50 140 CYS A N 1
ATOM 1108 C CA . CYS A 1 140 ? 14.743 -3.142 -17.478 1.00 84.50 140 CYS A CA 1
ATOM 1109 C C . CYS A 1 140 ? 16.120 -2.533 -17.203 1.00 84.50 140 CYS A C 1
ATOM 1111 O O . CYS A 1 140 ? 16.461 -1.519 -17.818 1.00 84.50 140 CYS A O 1
ATOM 1113 N N . PRO A 1 141 ? 16.911 -3.070 -16.251 1.00 85.75 141 PRO A N 1
ATOM 1114 C CA . PRO A 1 141 ? 18.198 -2.478 -15.941 1.00 85.75 141 PRO A CA 1
ATOM 1115 C C . PRO A 1 141 ? 19.107 -2.515 -17.170 1.00 85.75 141 PRO A C 1
ATOM 1117 O O . PRO A 1 141 ? 19.100 -3.476 -17.941 1.00 85.75 141 PRO A O 1
ATOM 1120 N N . ILE A 1 142 ? 19.903 -1.463 -17.341 1.00 91.19 142 ILE A N 1
ATOM 1121 C CA . ILE A 1 142 ? 20.949 -1.388 -18.358 1.00 91.19 142 ILE A CA 1
ATOM 1122 C C . ILE A 1 142 ? 22.307 -1.316 -17.664 1.00 91.19 142 ILE A C 1
ATOM 1124 O O . ILE A 1 142 ? 22.533 -0.467 -16.804 1.00 91.19 142 ILE A O 1
ATOM 1128 N N . ASN A 1 143 ? 23.222 -2.197 -18.057 1.00 92.56 143 ASN A N 1
ATOM 1129 C CA . ASN A 1 143 ? 24.623 -2.087 -17.672 1.00 92.56 143 ASN A CA 1
ATOM 1130 C C . ASN A 1 143 ? 25.307 -1.171 -18.683 1.00 92.56 143 ASN A C 1
ATOM 1132 O O . ASN A 1 143 ? 25.507 -1.564 -19.832 1.00 92.56 143 ASN A O 1
ATOM 1136 N N . LEU A 1 144 ? 25.602 0.061 -18.278 1.00 92.81 144 LEU A N 1
ATOM 1137 C CA . LEU A 1 144 ? 26.267 1.041 -19.132 1.00 92.81 144 LEU A CA 1
ATOM 1138 C C . LEU A 1 144 ? 27.739 0.673 -19.326 1.00 92.81 144 LEU A C 1
ATOM 1140 O O . LEU A 1 144 ? 28.397 0.199 -18.399 1.00 92.81 144 LEU A O 1
ATOM 1144 N N . TYR A 1 145 ? 28.268 0.908 -20.525 1.00 89.94 145 TYR A N 1
ATOM 1145 C CA . TYR A 1 145 ? 29.708 0.787 -20.750 1.00 89.94 145 TYR A CA 1
ATOM 1146 C C . TYR A 1 145 ? 30.455 1.922 -20.038 1.00 89.94 145 TYR A C 1
ATOM 1148 O O . TYR A 1 145 ? 29.943 3.031 -19.946 1.00 89.94 145 TYR A O 1
ATOM 1156 N N . ASN A 1 146 ? 31.690 1.668 -19.588 1.00 78.75 146 ASN A N 1
ATOM 1157 C CA . ASN A 1 146 ? 32.473 2.570 -18.721 1.00 78.75 146 ASN A CA 1
ATOM 1158 C C . ASN A 1 146 ? 32.606 4.026 -19.215 1.00 78.75 146 ASN A C 1
ATOM 1160 O O . ASN A 1 146 ? 32.833 4.924 -18.411 1.00 78.75 146 ASN A O 1
ATOM 1164 N N . ALA A 1 147 ? 32.485 4.274 -20.522 1.00 81.38 147 ALA A N 1
ATOM 1165 C CA . ALA A 1 147 ? 32.537 5.619 -21.096 1.00 81.38 147 ALA A CA 1
ATOM 1166 C C . ALA A 1 147 ? 31.222 6.416 -20.938 1.00 81.38 147 ALA A C 1
ATOM 1168 O O . ALA A 1 147 ? 31.188 7.603 -21.253 1.00 81.38 147 ALA A O 1
ATOM 1169 N N . ILE A 1 148 ? 30.141 5.789 -20.467 1.00 86.62 148 ILE A N 1
ATOM 1170 C CA . ILE A 1 148 ? 28.811 6.385 -20.344 1.00 86.62 148 ILE A CA 1
ATOM 1171 C C . ILE A 1 148 ? 28.462 6.581 -18.867 1.00 86.62 148 ILE A C 1
ATOM 1173 O O . ILE A 1 148 ? 28.191 5.625 -18.143 1.00 86.62 148 ILE A O 1
ATOM 1177 N N . SER A 1 149 ? 28.375 7.842 -18.446 1.00 87.00 149 SER A N 1
ATOM 1178 C CA . SER A 1 149 ? 27.863 8.219 -17.125 1.00 87.00 149 SER A CA 1
ATOM 1179 C C . SER A 1 149 ? 26.455 8.791 -17.260 1.00 87.00 149 SER A C 1
ATOM 1181 O O . SER A 1 149 ? 26.273 9.910 -17.755 1.00 87.00 149 SER A O 1
ATOM 1183 N N . ALA A 1 150 ? 25.449 8.027 -16.834 1.00 89.62 150 ALA A N 1
ATOM 1184 C CA . ALA A 1 150 ? 24.064 8.478 -16.867 1.00 89.62 150 ALA A CA 1
ATOM 1185 C C . ALA A 1 150 ? 23.749 9.457 -15.732 1.00 89.62 150 ALA A C 1
ATOM 1187 O O . ALA A 1 150 ? 24.006 9.197 -14.562 1.00 89.62 150 ALA A O 1
ATOM 1188 N N . SER A 1 151 ? 23.138 10.577 -16.105 1.00 92.06 151 SER A N 1
ATOM 1189 C CA . SER A 1 151 ? 22.541 11.565 -15.199 1.00 92.06 151 SER A CA 1
ATOM 1190 C C . SER A 1 151 ? 21.078 11.255 -14.860 1.00 92.06 151 SER A C 1
ATOM 1192 O O . SER A 1 151 ? 20.566 11.742 -13.858 1.00 92.06 151 SER A O 1
ATOM 1194 N N . TYR A 1 152 ? 20.397 10.459 -15.691 1.00 90.75 152 TYR A N 1
ATOM 1195 C CA . TYR A 1 152 ? 19.034 9.984 -15.454 1.00 90.75 152 TYR A CA 1
ATOM 1196 C C . TYR A 1 152 ? 18.793 8.675 -16.213 1.00 90.75 152 TYR A C 1
ATOM 1198 O O . TYR A 1 152 ? 19.205 8.548 -17.369 1.00 90.75 152 TYR A O 1
ATOM 1206 N N . MET A 1 153 ? 18.116 7.722 -15.570 1.00 90.00 153 MET A N 1
ATOM 1207 C CA . MET A 1 153 ? 17.725 6.434 -16.148 1.00 90.00 153 MET A CA 1
ATOM 1208 C C . MET A 1 153 ? 16.319 6.072 -15.688 1.00 90.00 153 MET A C 1
ATOM 1210 O O . MET A 1 153 ? 16.054 6.033 -14.489 1.00 90.00 153 MET A O 1
ATOM 1214 N N . ASN A 1 154 ? 15.441 5.767 -16.635 1.00 88.69 154 ASN A N 1
ATOM 1215 C CA . ASN A 1 154 ? 14.132 5.199 -16.358 1.00 88.69 154 ASN A CA 1
ATOM 1216 C C . ASN A 1 154 ? 13.763 4.245 -17.496 1.00 88.69 154 ASN A C 1
ATOM 1218 O O . ASN A 1 154 ? 13.348 4.675 -18.572 1.00 88.69 154 ASN A O 1
ATOM 1222 N N . ILE A 1 155 ? 13.993 2.951 -17.278 1.00 90.75 155 ILE A N 1
ATOM 1223 C CA . ILE A 1 155 ? 13.745 1.908 -18.274 1.00 90.75 155 ILE A CA 1
ATOM 1224 C C . ILE A 1 155 ? 12.902 0.818 -17.617 1.00 90.75 155 ILE A C 1
ATOM 1226 O O . ILE A 1 155 ? 13.312 0.196 -16.633 1.00 90.75 155 ILE A O 1
ATOM 1230 N N . TYR A 1 156 ? 11.713 0.595 -18.159 1.00 86.88 156 TYR A N 1
ATOM 1231 C CA . TYR A 1 156 ? 10.728 -0.339 -17.620 1.00 86.88 156 TYR A CA 1
ATOM 1232 C C . TYR A 1 156 ? 9.892 -0.926 -18.751 1.00 86.88 156 TYR A C 1
ATOM 1234 O O . TYR A 1 156 ? 9.810 -0.353 -19.840 1.00 86.88 156 TYR A O 1
ATOM 1242 N N . SER A 1 157 ? 9.251 -2.065 -18.500 1.00 87.50 157 SER A N 1
ATOM 1243 C CA . SER A 1 157 ? 8.342 -2.666 -19.477 1.00 87.50 157 SER A CA 1
ATOM 1244 C C . SER A 1 157 ? 6.889 -2.616 -19.019 1.00 87.50 157 SER A C 1
ATOM 1246 O O . SER A 1 157 ? 6.581 -2.781 -17.842 1.00 87.50 157 SER A O 1
ATOM 1248 N N . ALA A 1 158 ? 5.997 -2.382 -19.978 1.00 84.06 158 ALA A N 1
ATOM 1249 C CA . ALA A 1 158 ? 4.552 -2.483 -19.845 1.00 84.06 158 ALA A CA 1
ATOM 1250 C C . ALA A 1 158 ? 4.073 -3.545 -20.847 1.00 84.06 158 ALA A C 1
ATOM 1252 O O . ALA A 1 158 ? 3.962 -3.293 -22.050 1.00 84.06 158 ALA A O 1
ATOM 1253 N N . GLY A 1 159 ? 3.872 -4.776 -20.367 1.00 83.81 159 GLY A N 1
ATOM 1254 C CA . GLY A 1 159 ? 3.660 -5.934 -21.239 1.00 83.81 159 GLY A CA 1
ATOM 1255 C C . GLY A 1 159 ? 4.891 -6.206 -22.111 1.00 83.81 159 GLY A C 1
ATOM 1256 O O . GLY A 1 159 ? 5.999 -6.335 -21.594 1.00 83.81 159 GLY A O 1
ATOM 1257 N N . ASN A 1 160 ? 4.710 -6.268 -23.435 1.00 87.94 160 ASN A N 1
ATOM 1258 C CA . ASN A 1 160 ? 5.801 -6.477 -24.400 1.00 87.94 160 ASN A CA 1
ATOM 1259 C C . ASN A 1 160 ? 6.481 -5.183 -24.860 1.00 87.94 160 ASN A C 1
ATOM 1261 O O . ASN A 1 160 ? 7.393 -5.238 -25.677 1.00 87.94 160 ASN A O 1
ATOM 1265 N N . LYS A 1 161 ? 6.051 -4.018 -24.375 1.00 91.50 161 LYS A N 1
ATOM 1266 C CA . LYS A 1 161 ? 6.622 -2.728 -24.759 1.00 91.50 161 LYS A CA 1
ATOM 1267 C C . LYS A 1 161 ? 7.601 -2.261 -23.687 1.00 91.50 161 LYS A C 1
ATOM 1269 O O . LYS A 1 161 ? 7.243 -2.201 -22.514 1.00 91.50 161 LYS A O 1
ATOM 1274 N N . VAL A 1 162 ? 8.822 -1.928 -24.076 1.00 92.75 162 VAL A N 1
ATOM 1275 C CA . VAL A 1 162 ? 9.857 -1.362 -23.210 1.00 92.75 162 VAL A CA 1
ATOM 1276 C C . VAL A 1 162 ? 9.920 0.139 -23.448 1.00 92.75 162 VAL A C 1
ATOM 1278 O O . VAL A 1 162 ? 10.139 0.583 -24.573 1.00 92.75 162 VAL A O 1
ATOM 1281 N N . ASN A 1 163 ? 9.740 0.908 -22.379 1.00 92.75 163 ASN A N 1
ATOM 1282 C CA . ASN A 1 163 ? 10.013 2.336 -22.342 1.00 92.75 163 ASN A CA 1
ATOM 1283 C C . ASN A 1 163 ? 11.488 2.531 -22.007 1.00 92.75 163 ASN A C 1
ATOM 1285 O O . ASN A 1 163 ? 11.965 1.985 -21.014 1.00 92.75 163 ASN A O 1
ATOM 1289 N N . PHE A 1 164 ? 12.203 3.300 -22.821 1.00 94.38 164 P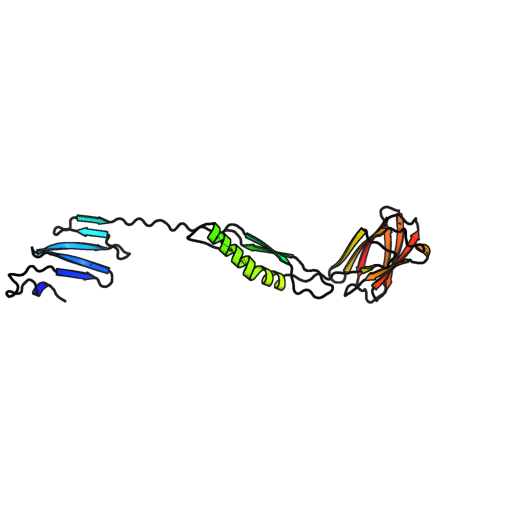HE A N 1
ATOM 1290 C CA . PHE A 1 164 ? 13.625 3.559 -22.653 1.00 94.38 164 PHE A CA 1
ATOM 1291 C C . PHE A 1 164 ? 13.869 5.057 -22.515 1.00 94.38 164 PHE A C 1
ATOM 1293 O O . PHE A 1 164 ? 13.727 5.800 -23.487 1.00 94.38 164 PHE A O 1
ATOM 1300 N N . GLN A 1 165 ? 14.273 5.491 -21.320 1.00 94.00 165 GLN A N 1
ATOM 1301 C CA . GLN A 1 165 ? 14.729 6.853 -21.082 1.00 94.00 165 GLN A CA 1
ATOM 1302 C C . GLN A 1 165 ? 16.116 6.863 -20.440 1.00 94.00 165 GLN A C 1
ATOM 1304 O O . GLN A 1 165 ? 16.316 6.347 -19.338 1.00 94.00 165 GLN A O 1
ATOM 1309 N N . LEU A 1 166 ? 17.077 7.470 -21.133 1.00 93.75 166 LEU A N 1
ATOM 1310 C CA . LEU A 1 166 ? 18.473 7.532 -20.715 1.00 93.75 166 LEU A CA 1
ATOM 1311 C C . LEU A 1 166 ? 19.058 8.901 -21.064 1.00 93.75 166 LEU A C 1
ATOM 1313 O O . LEU A 1 166 ? 19.164 9.261 -22.239 1.00 93.75 166 LEU A O 1
ATOM 1317 N N . LYS A 1 167 ? 19.484 9.639 -20.035 1.00 92.88 167 LYS A N 1
ATOM 1318 C CA . LYS A 1 167 ? 20.160 10.931 -20.178 1.00 92.88 167 LYS A CA 1
ATOM 1319 C C . LYS A 1 167 ? 21.591 10.839 -19.678 1.00 92.88 167 LYS A C 1
ATOM 1321 O O . LYS A 1 167 ? 21.812 10.531 -18.507 1.00 92.88 167 LYS A O 1
ATOM 1326 N N . PHE A 1 168 ? 22.565 11.165 -20.515 1.00 91.31 168 PHE A N 1
ATOM 1327 C CA . PHE A 1 168 ? 23.986 11.003 -20.199 1.00 91.31 168 PHE A CA 1
ATOM 1328 C C . PHE A 1 168 ? 24.852 12.038 -20.928 1.00 91.31 168 PHE A C 1
ATOM 1330 O O . PHE A 1 168 ? 24.409 12.681 -21.881 1.00 91.31 168 PHE A O 1
ATOM 1337 N N . ASN A 1 169 ? 26.084 12.224 -20.455 1.00 89.44 169 ASN A N 1
ATOM 1338 C CA . ASN A 1 169 ? 27.051 13.131 -21.078 1.00 89.44 169 ASN A CA 1
ATOM 1339 C C . ASN A 1 169 ? 27.747 12.445 -22.268 1.00 89.44 169 ASN A C 1
ATOM 1341 O O . ASN A 1 169 ? 28.143 11.286 -22.164 1.00 89.44 169 ASN A O 1
ATOM 1345 N N . SER A 1 170 ? 27.913 13.152 -23.385 1.00 85.44 170 SER A N 1
ATOM 1346 C CA . SER A 1 170 ? 28.540 12.617 -24.603 1.00 85.44 170 SER A CA 1
ATOM 1347 C C . SER A 1 170 ? 30.078 12.567 -24.569 1.00 85.44 170 SER A C 1
ATOM 1349 O O . SER A 1 170 ? 30.683 11.901 -25.410 1.00 85.44 170 SER A O 1
ATOM 1351 N N . GLY A 1 171 ? 30.713 13.244 -23.606 1.00 71.50 171 GLY A N 1
ATOM 1352 C CA . GLY A 1 171 ? 32.108 13.700 -23.649 1.00 71.50 171 GLY A CA 1
ATOM 1353 C C . GLY A 1 171 ? 33.221 12.646 -23.641 1.00 71.50 171 GLY A C 1
ATOM 1354 O O . GLY A 1 171 ? 34.361 13.001 -23.915 1.00 71.50 171 GLY A O 1
ATOM 1355 N N . ASN A 1 172 ? 32.925 11.368 -23.390 1.00 68.25 172 ASN A N 1
ATOM 1356 C CA . ASN A 1 172 ? 33.936 10.294 -23.381 1.00 68.25 172 ASN A CA 1
ATOM 1357 C C . ASN A 1 172 ? 33.799 9.310 -24.552 1.00 68.25 172 ASN A C 1
ATOM 1359 O O . ASN A 1 172 ? 34.553 8.342 -24.652 1.00 68.25 172 ASN A O 1
ATOM 1363 N N . VAL A 1 173 ? 32.838 9.539 -25.446 1.00 73.19 173 VAL A N 1
ATOM 1364 C CA . VAL A 1 173 ? 32.545 8.652 -26.571 1.00 73.19 173 VAL A CA 1
ATOM 1365 C C . VAL A 1 173 ? 32.880 9.373 -27.865 1.00 73.19 173 VAL A C 1
ATOM 1367 O O . VAL A 1 173 ? 32.262 10.373 -28.212 1.00 73.19 173 VAL A O 1
ATOM 1370 N N . VAL A 1 174 ? 33.873 8.863 -28.590 1.00 68.94 174 VAL A N 1
ATOM 1371 C CA . VAL A 1 174 ? 34.477 9.574 -29.730 1.00 68.94 174 VAL A CA 1
ATOM 1372 C C . VAL A 1 174 ? 34.034 9.063 -31.108 1.00 68.94 174 VAL A C 1
ATOM 1374 O O . VAL A 1 174 ? 34.481 9.599 -32.114 1.00 68.94 174 VAL A O 1
ATOM 1377 N N . GLN A 1 175 ? 33.164 8.046 -31.196 1.00 79.94 175 GLN A N 1
ATOM 1378 C CA . GLN A 1 175 ? 32.799 7.378 -32.465 1.00 79.94 175 GLN A CA 1
ATOM 1379 C C . GLN A 1 175 ? 31.287 7.352 -32.742 1.00 79.94 175 GLN A C 1
ATOM 1381 O O . GLN A 1 175 ? 30.715 6.331 -33.118 1.00 79.94 175 GLN A O 1
ATOM 1386 N N . TRP A 1 176 ? 30.620 8.497 -32.597 1.00 89.00 176 TRP A N 1
ATOM 1387 C CA . TRP A 1 176 ? 29.179 8.608 -32.845 1.00 89.00 176 TRP A CA 1
ATOM 1388 C C . TRP A 1 176 ? 28.773 8.348 -34.304 1.00 89.00 176 TRP A C 1
ATOM 1390 O O . TRP A 1 176 ? 27.669 7.878 -34.543 1.00 89.00 176 TRP A O 1
ATOM 1400 N N . SER A 1 177 ? 29.648 8.586 -35.286 1.00 86.50 177 SER A N 1
ATOM 1401 C CA . SER A 1 177 ? 29.368 8.352 -36.716 1.00 86.50 177 SER A CA 1
ATOM 1402 C C . SER A 1 177 ? 29.427 6.876 -37.134 1.00 86.50 177 SER A C 1
ATOM 1404 O O . SER A 1 177 ? 28.769 6.473 -38.095 1.00 86.50 177 SER A O 1
ATOM 1406 N N . ASN A 1 178 ? 30.187 6.053 -36.407 1.00 86.19 178 ASN A N 1
ATOM 1407 C CA . ASN A 1 178 ? 30.363 4.624 -36.690 1.00 86.19 178 ASN A CA 1
ATOM 1408 C C . ASN A 1 178 ? 29.489 3.724 -35.803 1.00 86.19 178 ASN A C 1
ATOM 1410 O O . ASN A 1 178 ? 29.444 2.517 -36.018 1.00 86.19 178 ASN A O 1
ATOM 1414 N N . GLY A 1 179 ? 28.750 4.322 -34.866 1.00 87.88 179 GLY A N 1
ATOM 1415 C CA . GLY A 1 179 ? 27.974 3.616 -33.855 1.00 87.88 179 GLY A CA 1
ATOM 1416 C C . GLY A 1 179 ? 28.773 3.463 -32.566 1.00 87.88 179 GLY A C 1
ATOM 1417 O O . GLY A 1 179 ? 29.812 2.809 -32.527 1.00 87.88 179 GLY A O 1
ATOM 1418 N N . ALA A 1 180 ? 28.267 4.070 -31.500 1.00 91.94 180 ALA A N 1
ATOM 1419 C CA . ALA A 1 180 ? 28.825 3.974 -30.167 1.00 91.94 180 ALA A CA 1
ATOM 1420 C C . ALA A 1 180 ? 28.016 3.008 -29.304 1.00 91.94 180 ALA A C 1
ATOM 1422 O O . ALA A 1 180 ? 26.786 3.070 -29.275 1.00 91.94 180 ALA A O 1
ATOM 1423 N N . SER A 1 181 ? 28.709 2.153 -28.558 1.00 91.88 181 SER A N 1
ATOM 1424 C CA . SER A 1 181 ? 28.083 1.252 -27.593 1.00 91.88 181 SER A CA 1
ATOM 1425 C C . SER A 1 181 ? 27.662 2.011 -26.334 1.00 91.88 181 SER A C 1
ATOM 1427 O O . SER A 1 181 ? 28.480 2.675 -25.699 1.00 91.88 181 SER A O 1
ATOM 1429 N N . ILE A 1 182 ? 26.388 1.890 -25.962 1.00 93.81 182 ILE A N 1
ATOM 1430 C CA . ILE A 1 182 ? 25.787 2.591 -24.819 1.00 93.81 182 ILE A CA 1
ATOM 1431 C C . ILE A 1 182 ? 25.761 1.696 -23.579 1.00 93.81 182 ILE A C 1
ATOM 1433 O O . ILE A 1 182 ? 26.187 2.095 -22.497 1.00 93.81 182 ILE A O 1
ATOM 1437 N N . GLY A 1 183 ? 25.305 0.459 -23.742 1.00 93.81 183 GLY A N 1
ATOM 1438 C CA . GLY A 1 183 ? 25.225 -0.517 -22.663 1.00 93.81 183 GLY A CA 1
ATOM 1439 C C . GLY A 1 183 ? 24.465 -1.763 -23.086 1.00 93.81 183 GLY A C 1
ATOM 1440 O O . GLY A 1 183 ? 24.095 -1.903 -24.250 1.00 93.81 183 GLY A O 1
ATOM 1441 N N . THR A 1 184 ? 24.193 -2.642 -22.130 1.00 95.31 184 THR A N 1
ATOM 1442 C CA . THR A 1 184 ? 23.459 -3.890 -22.361 1.00 95.31 184 THR A CA 1
ATOM 1443 C C . THR A 1 184 ? 22.231 -3.953 -21.461 1.00 95.31 184 THR A C 1
ATOM 1445 O O . THR A 1 184 ? 22.361 -3.953 -20.232 1.00 95.31 184 THR A O 1
ATOM 1448 N N . ILE A 1 185 ? 21.044 -4.025 -22.063 1.00 93.56 185 ILE A N 1
ATOM 1449 C CA . ILE A 1 185 ? 19.767 -4.261 -21.380 1.00 93.56 185 ILE A CA 1
ATOM 1450 C C 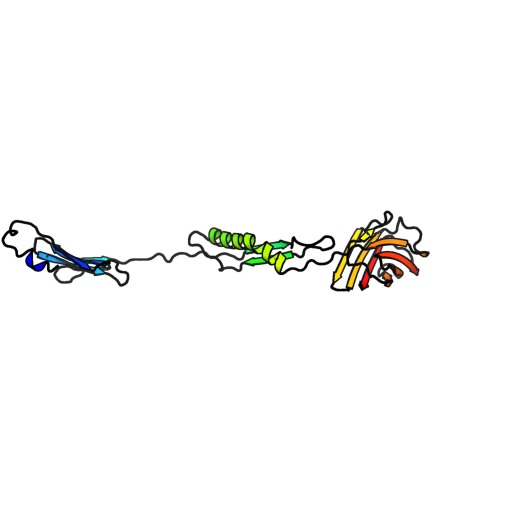. ILE A 1 185 ? 19.772 -5.672 -20.788 1.00 93.56 185 ILE A C 1
ATOM 1452 O O . ILE A 1 185 ? 20.169 -6.643 -21.434 1.00 93.56 185 ILE A O 1
ATOM 1456 N N . GLN A 1 186 ? 19.343 -5.780 -19.537 1.00 88.00 186 GLN A N 1
ATOM 1457 C CA . GLN A 1 186 ? 19.344 -7.012 -18.759 1.00 88.00 186 GLN A CA 1
ATOM 1458 C C . GLN A 1 186 ? 17.928 -7.585 -18.602 1.00 88.00 186 GLN A C 1
ATOM 1460 O O . GLN A 1 186 ? 16.927 -6.913 -18.856 1.00 88.00 186 GLN A O 1
ATOM 1465 N N . GLY A 1 187 ? 17.864 -8.842 -18.155 1.00 84.06 187 GLY A N 1
ATOM 1466 C CA . GLY A 1 187 ? 16.612 -9.527 -17.828 1.00 84.06 187 GLY A CA 1
ATOM 1467 C C . GLY A 1 187 ? 15.670 -9.711 -19.020 1.00 84.06 187 GLY A C 1
ATOM 1468 O O . GLY A 1 187 ? 16.107 -9.834 -20.166 1.00 84.06 187 GLY A O 1
ATOM 1469 N N . ASP A 1 188 ? 14.371 -9.699 -18.729 1.00 84.56 188 ASP A N 1
ATOM 1470 C CA . ASP A 1 188 ? 13.294 -9.973 -19.687 1.00 84.56 188 ASP A CA 1
ATOM 1471 C C . ASP A 1 188 ? 13.020 -8.817 -20.657 1.00 84.56 188 ASP A C 1
ATOM 1473 O O . ASP A 1 188 ? 12.062 -8.878 -21.417 1.00 84.56 188 ASP A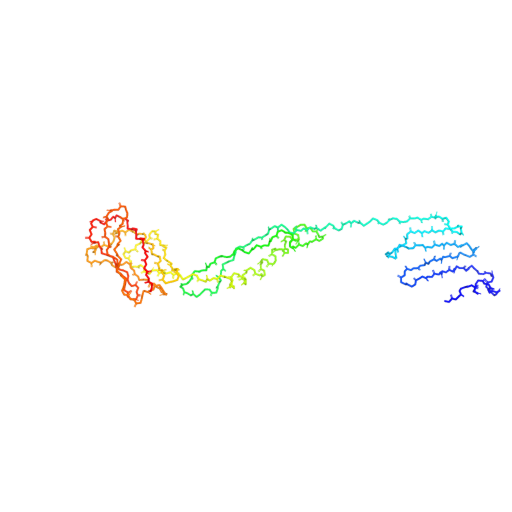 O 1
ATOM 1477 N N . CYS A 1 189 ? 13.810 -7.742 -20.630 1.00 89.56 189 CYS A N 1
ATOM 1478 C CA . CYS A 1 189 ? 13.634 -6.588 -21.518 1.00 89.56 189 CYS A CA 1
ATOM 1479 C C . CYS A 1 189 ? 14.489 -6.660 -22.788 1.00 89.56 189 CYS A C 1
ATOM 1481 O O . CYS A 1 189 ? 14.463 -5.743 -23.610 1.00 89.56 189 CYS A O 1
ATOM 1483 N N . LYS A 1 190 ? 15.259 -7.739 -22.947 1.00 92.88 190 LYS A N 1
ATOM 1484 C CA . LYS A 1 190 ? 15.996 -8.035 -24.176 1.00 92.88 190 LYS A CA 1
ATOM 1485 C C . LYS A 1 190 ? 15.007 -8.347 -25.300 1.00 92.88 190 LYS A C 1
ATOM 1487 O O . LYS A 1 190 ? 14.089 -9.125 -25.064 1.00 92.88 190 LYS A O 1
ATOM 1492 N N . PRO A 1 191 ? 15.196 -7.802 -26.512 1.00 94.38 191 PRO A N 1
ATOM 1493 C CA . PRO A 1 191 ? 14.169 -7.875 -27.542 1.00 94.38 191 PRO A CA 1
ATOM 1494 C C . PRO A 1 191 ? 14.056 -9.190 -28.308 1.00 94.38 191 PRO A C 1
ATOM 1496 O O . PRO A 1 191 ? 13.214 -9.297 -29.198 1.00 94.38 191 PRO A O 1
ATOM 1499 N N . GLY A 1 192 ? 14.967 -10.146 -28.079 1.00 93.12 192 GLY A N 1
ATOM 1500 C CA . GLY A 1 192 ? 15.001 -11.443 -28.768 1.00 93.12 192 GLY A CA 1
ATOM 1501 C C . GLY A 1 192 ? 15.201 -11.374 -30.291 1.00 93.12 192 GLY A C 1
ATOM 1502 O O . GLY A 1 192 ? 15.399 -12.399 -30.938 1.00 93.12 192 GLY A O 1
ATOM 1503 N N . GLN A 1 193 ? 15.165 -10.175 -30.868 1.00 94.75 193 GLN A N 1
ATOM 1504 C CA . GLN A 1 193 ? 15.225 -9.814 -32.275 1.00 94.75 193 GLN A CA 1
ATOM 1505 C C . GLN A 1 193 ? 15.857 -8.424 -32.378 1.00 94.75 193 GLN A C 1
ATOM 1507 O O . GLN A 1 193 ? 15.786 -7.625 -31.444 1.00 94.75 193 GLN A O 1
ATOM 1512 N N . TRP A 1 194 ? 16.432 -8.101 -33.533 1.00 96.81 194 TRP A N 1
ATOM 1513 C CA . TRP A 1 194 ? 16.962 -6.762 -33.768 1.00 96.81 194 TRP A CA 1
ATOM 1514 C C . TRP A 1 194 ? 15.856 -5.702 -33.700 1.00 96.81 194 TRP A C 1
ATOM 1516 O O . TRP A 1 194 ? 14.769 -5.862 -34.266 1.00 96.81 194 TRP A O 1
ATOM 1526 N N . ARG A 1 195 ? 16.158 -4.587 -33.033 1.00 97.44 195 ARG A N 1
ATOM 1527 C CA . ARG A 1 195 ? 15.361 -3.357 -33.062 1.00 97.44 195 ARG A CA 1
ATOM 1528 C C . ARG A 1 195 ? 16.211 -2.226 -33.608 1.00 97.44 195 ARG A C 1
ATOM 1530 O O . ARG A 1 195 ? 17.376 -2.086 -33.251 1.00 97.44 195 ARG A O 1
ATOM 1537 N N . THR A 1 196 ? 15.627 -1.426 -34.489 1.00 97.12 196 THR A N 1
ATOM 1538 C CA . THR A 1 196 ? 16.243 -0.211 -35.025 1.00 97.12 196 THR A CA 1
ATOM 1539 C C . THR A 1 196 ? 15.258 0.928 -34.843 1.00 97.12 196 THR A C 1
ATOM 1541 O O . THR A 1 196 ? 14.127 0.855 -35.320 1.00 97.12 196 THR A O 1
ATOM 1544 N N . ILE A 1 197 ? 15.679 1.953 -34.114 1.00 97.38 197 ILE A N 1
ATOM 1545 C CA . ILE A 1 197 ? 14.882 3.123 -33.776 1.00 97.38 197 ILE A CA 1
ATOM 1546 C C . ILE A 1 197 ? 15.554 4.334 -34.414 1.00 97.38 197 ILE A C 1
ATOM 1548 O O . ILE A 1 197 ? 16.742 4.564 -34.205 1.00 97.38 197 ILE A O 1
ATOM 1552 N N . HIS A 1 198 ? 14.787 5.116 -35.169 1.00 95.81 198 HIS A N 1
ATOM 1553 C CA . HIS A 1 198 ? 15.209 6.436 -35.628 1.00 95.81 198 HIS A CA 1
ATOM 1554 C C . HIS A 1 198 ? 14.669 7.470 -34.643 1.00 95.81 198 HIS A C 1
ATOM 1556 O O . HIS A 1 198 ? 13.458 7.672 -34.558 1.00 95.81 198 HIS A O 1
ATOM 1562 N N . TYR A 1 199 ? 15.557 8.069 -33.856 1.00 95.00 199 TYR A N 1
ATOM 1563 C CA . TYR A 1 199 ? 15.200 9.001 -32.794 1.00 95.00 199 TYR A CA 1
ATOM 1564 C C . TYR A 1 199 ? 15.638 10.421 -33.148 1.00 95.00 199 TYR A C 1
ATOM 1566 O O . TYR A 1 199 ? 16.825 10.683 -33.344 1.00 95.00 199 TYR A O 1
ATOM 1574 N N . ASN A 1 200 ? 14.672 11.337 -33.187 1.00 92.62 200 ASN A N 1
ATOM 1575 C CA . ASN A 1 200 ? 14.915 12.763 -33.367 1.00 92.62 200 ASN A CA 1
ATOM 1576 C C . ASN A 1 200 ? 15.017 13.407 -31.986 1.00 92.62 200 ASN A C 1
ATOM 1578 O O . ASN A 1 200 ? 14.024 13.470 -31.262 1.00 92.62 200 ASN A O 1
ATOM 1582 N N . GLU A 1 201 ? 16.209 13.861 -31.605 1.00 86.56 201 GLU A N 1
ATOM 1583 C CA . GLU A 1 201 ? 16.418 14.460 -30.291 1.00 86.56 201 GLU A CA 1
ATOM 1584 C C . GLU A 1 201 ? 15.840 15.887 -30.265 1.00 86.56 201 GLU A C 1
ATOM 1586 O O . GLU A 1 201 ? 16.307 16.737 -31.031 1.00 86.56 201 GLU A O 1
ATOM 1591 N N . PRO A 1 202 ? 14.841 16.181 -29.406 1.00 80.56 202 PRO A N 1
ATOM 1592 C CA . PRO A 1 202 ? 14.073 17.424 -29.500 1.00 80.56 202 PRO A CA 1
ATOM 1593 C C . PRO A 1 202 ? 14.890 18.708 -29.325 1.00 80.56 202 PRO A C 1
ATOM 1595 O O . PRO A 1 202 ? 14.501 19.741 -29.860 1.00 80.56 202 PRO A O 1
ATOM 1598 N N . ASN A 1 203 ? 15.997 18.672 -28.572 1.00 77.69 203 ASN A N 1
ATOM 1599 C CA . ASN A 1 203 ? 16.726 19.891 -28.207 1.00 77.69 203 ASN A CA 1
ATOM 1600 C C . ASN A 1 203 ? 17.911 20.206 -29.128 1.00 77.69 203 ASN A C 1
ATOM 1602 O O . ASN A 1 203 ? 18.346 21.354 -29.167 1.00 77.69 203 ASN A O 1
ATOM 1606 N N . SER A 1 204 ? 18.452 19.222 -29.854 1.00 79.00 204 SER A N 1
ATOM 1607 C CA . SER A 1 204 ? 19.614 19.421 -30.738 1.00 79.00 204 SER A CA 1
ATOM 1608 C C . SER A 1 204 ? 19.306 19.309 -32.230 1.00 79.00 204 SER A C 1
ATOM 1610 O O . SER A 1 204 ? 20.195 19.569 -33.038 1.00 79.00 204 SER A O 1
ATOM 1612 N N . ASN A 1 205 ? 18.080 18.932 -32.623 1.00 82.62 205 ASN A N 1
ATOM 1613 C CA . ASN A 1 205 ? 17.740 18.551 -34.005 1.00 82.62 205 ASN A CA 1
ATOM 1614 C C . ASN A 1 205 ? 18.605 17.403 -34.564 1.00 82.62 205 ASN A C 1
ATOM 1616 O O . ASN A 1 205 ? 18.677 17.200 -35.778 1.00 82.62 205 ASN A O 1
ATOM 1620 N N . SER A 1 206 ? 19.257 16.634 -33.694 1.00 90.69 206 SER A N 1
ATOM 1621 C CA . SER A 1 206 ? 20.076 15.503 -34.106 1.00 90.69 206 SER A CA 1
ATOM 1622 C C . SER A 1 206 ? 19.238 14.254 -34.305 1.00 90.69 206 SER A C 1
ATOM 1624 O O . SER A 1 206 ? 18.377 13.921 -33.489 1.00 90.69 206 SER A O 1
ATOM 1626 N N . VAL A 1 207 ? 19.526 13.546 -35.392 1.00 93.94 207 VAL A N 1
ATOM 1627 C CA . VAL A 1 207 ? 18.860 12.297 -35.753 1.00 93.94 207 VAL A CA 1
ATOM 1628 C C . VAL A 1 207 ? 19.797 11.148 -35.439 1.00 93.94 207 VAL A C 1
ATOM 1630 O O . VAL A 1 207 ? 20.931 11.099 -35.923 1.00 93.94 207 VAL A O 1
ATOM 1633 N N . TRP A 1 208 ? 19.309 10.214 -34.637 1.00 95.25 208 TRP A N 1
ATOM 1634 C CA . TRP A 1 208 ? 20.057 9.066 -34.154 1.00 95.25 208 TRP A CA 1
ATOM 1635 C C . TRP A 1 208 ? 19.453 7.772 -34.687 1.00 95.25 208 TRP A C 1
ATOM 1637 O O . TRP A 1 208 ? 18.241 7.579 -34.637 1.00 95.25 208 TRP A O 1
ATOM 1647 N N . GLU A 1 209 ? 20.301 6.862 -35.150 1.00 96.94 209 GLU A N 1
ATOM 1648 C CA . GLU A 1 209 ? 19.958 5.454 -35.315 1.00 96.94 209 GLU A CA 1
ATOM 1649 C C . GLU A 1 209 ? 20.352 4.717 -34.038 1.00 96.94 209 GLU A C 1
ATOM 1651 O O . GLU A 1 209 ? 21.527 4.677 -33.674 1.00 96.94 209 GLU A O 1
ATOM 1656 N N . ILE A 1 210 ? 19.380 4.124 -33.356 1.00 97.44 210 ILE A N 1
ATOM 1657 C CA . ILE A 1 210 ? 19.602 3.315 -32.163 1.00 97.44 210 ILE A CA 1
ATOM 1658 C C . ILE A 1 210 ? 19.315 1.866 -32.527 1.00 97.44 210 ILE A C 1
ATOM 1660 O O . ILE A 1 210 ? 18.204 1.528 -32.936 1.00 97.44 210 ILE A O 1
ATOM 1664 N N . LYS A 1 211 ? 20.320 1.006 -32.386 1.00 97.25 211 LYS A N 1
ATOM 1665 C CA . LYS A 1 211 ? 20.215 -0.430 -32.631 1.00 97.25 211 LYS A CA 1
ATOM 1666 C C . LYS A 1 211 ? 20.285 -1.183 -31.317 1.00 97.25 211 LYS A C 1
ATOM 1668 O O . LYS A 1 211 ? 21.187 -0.949 -30.518 1.00 97.25 211 LYS A O 1
ATOM 1673 N N . ILE A 1 212 ? 19.329 -2.082 -31.117 1.00 97.50 212 ILE A N 1
ATOM 1674 C CA . ILE A 1 212 ? 19.308 -3.016 -29.995 1.00 97.50 212 ILE A CA 1
ATOM 1675 C C . ILE A 1 212 ? 19.347 -4.418 -30.579 1.00 97.50 212 ILE A C 1
ATOM 1677 O O . ILE A 1 212 ? 18.474 -4.784 -31.371 1.00 97.50 212 ILE A O 1
ATOM 1681 N N . ASP A 1 213 ? 20.377 -5.178 -30.233 1.00 97.12 213 ASP A N 1
ATOM 1682 C CA . ASP A 1 213 ? 20.515 -6.555 -30.698 1.00 97.12 213 ASP A CA 1
ATOM 1683 C C . ASP A 1 213 ? 19.627 -7.528 -29.885 1.00 97.12 213 ASP A C 1
ATOM 1685 O O . ASP A 1 213 ? 19.100 -7.160 -28.827 1.00 97.12 213 ASP A O 1
ATOM 1689 N N . PRO A 1 214 ? 19.449 -8.786 -30.339 1.00 96.81 214 PRO A N 1
ATOM 1690 C CA . PRO A 1 214 ? 18.616 -9.774 -29.649 1.00 96.81 214 PRO A CA 1
ATOM 1691 C C . PRO A 1 214 ? 18.991 -10.045 -28.185 1.00 96.81 214 PRO A C 1
ATOM 1693 O O . PRO A 1 214 ? 18.134 -10.470 -27.410 1.00 96.81 214 PRO A O 1
ATOM 1696 N N . ILE A 1 215 ? 20.252 -9.820 -27.799 1.00 94.94 215 ILE A N 1
ATOM 1697 C CA . ILE A 1 215 ? 20.758 -10.080 -26.444 1.00 94.94 215 ILE A CA 1
ATOM 1698 C C . ILE A 1 215 ? 20.796 -8.820 -25.566 1.00 94.94 215 ILE A C 1
ATOM 1700 O O . ILE A 1 215 ? 21.149 -8.921 -24.388 1.00 94.94 215 ILE A O 1
ATOM 1704 N N . GLY A 1 216 ? 20.371 -7.671 -26.102 1.00 94.69 216 GLY A N 1
ATOM 1705 C CA . GLY A 1 216 ? 20.161 -6.418 -25.383 1.00 94.69 216 GLY A CA 1
ATOM 1706 C C . GLY A 1 216 ? 21.271 -5.378 -25.527 1.00 94.69 216 GLY A C 1
ATOM 1707 O O . GLY A 1 216 ? 21.203 -4.366 -24.833 1.00 94.69 216 GLY A O 1
ATOM 1708 N N . ASN A 1 217 ? 22.288 -5.573 -26.372 1.00 95.88 217 ASN A N 1
ATOM 1709 C CA . ASN A 1 217 ? 23.312 -4.544 -26.570 1.00 95.88 217 ASN A CA 1
ATOM 1710 C C . ASN A 1 217 ? 22.727 -3.358 -27.331 1.00 95.88 217 ASN A C 1
ATOM 1712 O O . ASN A 1 217 ? 22.169 -3.518 -28.414 1.00 95.88 217 ASN A O 1
ATOM 1716 N N . VAL A 1 218 ? 22.888 -2.168 -26.760 1.00 96.00 218 VAL A N 1
ATOM 1717 C CA . VAL A 1 218 ? 22.398 -0.902 -27.296 1.00 96.00 218 VAL A CA 1
ATOM 1718 C C . VAL A 1 218 ? 23.560 -0.145 -27.920 1.00 96.00 218 VAL A C 1
ATOM 1720 O O . VAL A 1 218 ? 24.551 0.159 -27.251 1.00 96.00 218 VAL A O 1
ATOM 1723 N N . GLN A 1 219 ? 23.413 0.208 -29.191 1.00 94.88 219 GLN A N 1
ATOM 1724 C CA . GLN A 1 219 ? 24.321 1.079 -29.924 1.00 94.88 219 GLN A CA 1
ATOM 1725 C C . GLN A 1 219 ? 23.564 2.288 -30.460 1.00 94.88 219 GLN A C 1
ATOM 1727 O O . GLN A 1 219 ? 22.420 2.160 -30.887 1.00 94.88 219 GLN A O 1
ATOM 1732 N N . ALA A 1 220 ? 24.204 3.453 -30.465 1.00 94.94 220 ALA A N 1
ATOM 1733 C CA . ALA A 1 220 ? 23.651 4.666 -31.049 1.00 94.94 220 ALA A CA 1
ATOM 1734 C C . ALA A 1 220 ? 24.629 5.277 -32.052 1.00 94.94 220 ALA A C 1
ATOM 1736 O O . ALA A 1 220 ? 25.815 5.449 -31.766 1.00 94.94 220 ALA A O 1
ATOM 1737 N N . LYS A 1 221 ? 24.119 5.621 -33.231 1.00 95.00 221 LYS A N 1
ATOM 1738 C CA . LYS A 1 221 ? 24.855 6.251 -34.322 1.00 95.00 221 LYS A CA 1
ATOM 1739 C C . LYS A 1 221 ? 24.194 7.573 -34.691 1.00 95.00 221 LYS A C 1
ATOM 1741 O O . LYS A 1 221 ? 22.991 7.615 -34.925 1.00 95.00 221 LYS A O 1
ATOM 1746 N N . LEU A 1 222 ? 24.972 8.645 -34.768 1.00 94.50 222 LEU A N 1
ATOM 1747 C CA . LEU A 1 222 ? 24.501 9.927 -35.283 1.00 94.50 222 LEU A CA 1
ATOM 1748 C C . LEU A 1 222 ? 24.357 9.822 -36.808 1.00 94.50 222 LEU A C 1
ATOM 1750 O O . LEU A 1 222 ? 25.330 9.515 -37.499 1.00 94.50 222 LEU A O 1
ATOM 1754 N N . LEU A 1 223 ? 23.154 10.070 -37.325 1.00 94.88 223 LEU A N 1
ATOM 1755 C CA . LEU A 1 223 ? 22.868 10.101 -38.762 1.00 94.88 223 LEU A CA 1
ATOM 1756 C C . LEU A 1 223 ? 22.994 11.514 -39.336 1.00 94.88 223 LEU A C 1
ATOM 1758 O O . LEU A 1 223 ? 23.554 11.693 -40.415 1.00 94.88 223 LEU A O 1
ATOM 1762 N N . SER A 1 224 ? 22.492 12.517 -38.615 1.00 93.12 224 SER A N 1
ATOM 1763 C CA . SER A 1 224 ? 22.574 13.929 -39.004 1.00 93.12 224 SER A CA 1
ATOM 1764 C C . SER A 1 224 ? 22.479 14.848 -37.786 1.00 93.12 224 SER A C 1
ATOM 1766 O O . SER A 1 224 ? 21.904 14.466 -36.769 1.00 93.12 224 SER A O 1
ATOM 1768 N N . GLY A 1 225 ? 23.001 16.071 -37.903 1.00 89.94 225 GLY A N 1
ATOM 1769 C CA . GLY A 1 225 ? 23.049 17.052 -36.812 1.00 89.94 225 GLY A CA 1
ATOM 1770 C C . GLY A 1 225 ? 24.410 17.077 -36.114 1.00 89.94 225 GLY A C 1
ATOM 1771 O O . GLY A 1 225 ? 25.436 16.797 -36.734 1.00 89.94 225 GLY A O 1
ATOM 1772 N N . PHE A 1 226 ? 24.426 17.425 -34.828 1.00 88.44 226 PHE A N 1
ATOM 1773 C CA . PHE A 1 226 ? 25.639 17.499 -34.005 1.00 88.44 226 PHE A CA 1
ATOM 1774 C C . PHE A 1 226 ? 25.478 16.710 -32.702 1.00 88.44 226 PHE A C 1
ATOM 1776 O O . PHE A 1 226 ? 24.373 16.448 -32.240 1.00 88.44 226 PHE A O 1
ATOM 1783 N N . VAL A 1 227 ? 26.578 16.320 -32.069 1.00 89.25 227 VAL A N 1
ATOM 1784 C CA . VAL A 1 227 ? 26.506 15.641 -30.769 1.00 89.25 227 VAL A CA 1
ATOM 1785 C C . VAL A 1 227 ? 26.349 16.701 -29.672 1.00 89.25 227 VAL A C 1
ATOM 1787 O O . VAL A 1 227 ? 27.284 17.476 -29.469 1.00 89.25 227 VAL A O 1
ATOM 1790 N N . PRO A 1 228 ? 25.210 16.783 -28.958 1.00 88.38 228 PRO A N 1
ATOM 1791 C CA . PRO A 1 228 ? 25.080 17.704 -27.834 1.00 88.38 228 PRO A CA 1
ATOM 1792 C C . PRO A 1 228 ? 25.947 17.242 -26.656 1.00 88.38 228 PRO A C 1
ATOM 1794 O O . PRO A 1 228 ? 26.238 16.054 -26.513 1.00 88.38 228 PRO A O 1
ATOM 1797 N N . ASN A 1 229 ? 26.297 18.158 -25.748 1.00 87.75 229 ASN A N 1
ATOM 1798 C CA . ASN A 1 229 ? 27.016 17.825 -24.503 1.00 87.75 229 ASN A CA 1
ATOM 1799 C C . ASN A 1 229 ? 26.238 16.838 -23.617 1.00 87.75 229 ASN A C 1
ATOM 1801 O O . ASN A 1 229 ? 26.806 16.126 -22.792 1.00 87.75 229 ASN A O 1
ATOM 1805 N N . THR A 1 230 ? 24.914 16.813 -23.753 1.00 89.81 230 THR A N 1
ATOM 1806 C CA . THR A 1 230 ? 24.033 15.882 -23.056 1.00 89.81 230 THR A CA 1
ATOM 1807 C C . THR A 1 230 ? 23.065 15.281 -24.053 1.00 89.81 230 THR A C 1
ATOM 1809 O O . THR A 1 230 ? 22.327 16.008 -24.709 1.00 89.81 230 THR A O 1
ATOM 1812 N N . ILE A 1 231 ? 23.062 13.957 -24.136 1.00 91.00 231 ILE A N 1
ATOM 1813 C CA . ILE A 1 231 ? 22.133 13.193 -24.961 1.00 91.00 231 ILE A CA 1
ATOM 1814 C C . ILE A 1 231 ? 20.994 12.727 -24.058 1.00 91.00 231 ILE A C 1
ATOM 1816 O O . ILE A 1 231 ? 21.241 12.229 -22.960 1.00 91.00 231 ILE A O 1
ATOM 1820 N N . ASN A 1 232 ? 19.754 12.896 -24.513 1.00 92.69 232 ASN A N 1
ATOM 1821 C CA . ASN A 1 232 ? 18.554 12.415 -23.835 1.00 92.69 232 ASN A CA 1
ATOM 1822 C C . ASN A 1 232 ? 17.755 11.533 -24.796 1.00 92.69 232 ASN A C 1
ATOM 1824 O O . ASN A 1 232 ? 16.975 12.038 -25.607 1.00 92.69 232 ASN A O 1
ATOM 1828 N N . PHE A 1 233 ? 17.977 10.224 -24.732 1.00 94.31 233 PHE A N 1
ATOM 1829 C CA . PHE A 1 233 ? 17.200 9.266 -25.505 1.00 94.31 233 PHE A CA 1
ATOM 1830 C C . PHE A 1 233 ? 15.910 8.938 -24.772 1.00 94.31 233 PHE A C 1
ATOM 1832 O O . PHE A 1 233 ? 15.952 8.538 -23.611 1.00 94.31 233 PHE A O 1
ATOM 1839 N N . GLN A 1 234 ? 14.785 9.088 -25.468 1.00 95.12 234 GLN A N 1
ATOM 1840 C CA . GLN A 1 234 ? 13.463 8.736 -24.971 1.00 95.12 234 GLN A CA 1
ATOM 1841 C C . GLN A 1 234 ? 12.667 8.070 -26.091 1.00 95.12 234 GLN A C 1
ATOM 1843 O O . GLN A 1 234 ? 12.147 8.735 -26.982 1.00 95.12 234 GLN A O 1
ATOM 1848 N N . PHE A 1 235 ? 12.593 6.747 -26.067 1.00 95.12 235 PHE A N 1
ATOM 1849 C CA . PHE A 1 235 ? 11.904 5.975 -27.095 1.00 95.12 235 PHE A CA 1
ATOM 1850 C C . PHE A 1 235 ? 11.308 4.697 -26.514 1.00 95.12 235 PHE A C 1
ATOM 1852 O O . PHE A 1 235 ? 11.532 4.349 -25.356 1.00 95.12 235 PHE A O 1
ATOM 1859 N N . GLU A 1 236 ? 10.549 3.983 -27.337 1.00 95.69 236 GLU A N 1
ATOM 1860 C CA . GLU A 1 236 ? 9.957 2.704 -26.974 1.00 95.69 236 GLU A CA 1
ATOM 1861 C C . GLU A 1 236 ? 10.348 1.638 -27.998 1.00 95.69 236 GLU A C 1
ATOM 1863 O O . GLU A 1 236 ? 10.519 1.928 -29.184 1.00 95.69 236 GLU A O 1
ATOM 1868 N N . PHE A 1 237 ? 10.471 0.391 -27.553 1.00 95.62 237 PHE A N 1
ATOM 1869 C CA . PHE A 1 237 ? 10.668 -0.759 -28.434 1.00 95.62 237 PHE A CA 1
ATOM 1870 C C . PHE A 1 237 ? 9.921 -1.979 -27.895 1.00 95.62 237 PHE A C 1
ATOM 1872 O O . PHE A 1 237 ? 9.581 -2.035 -26.717 1.00 95.62 237 PHE A O 1
ATOM 1879 N N . TYR A 1 238 ? 9.641 -2.961 -28.747 1.00 93.19 238 TYR A N 1
ATOM 1880 C CA . TYR A 1 238 ? 9.031 -4.214 -28.301 1.00 93.19 238 TYR A CA 1
ATOM 1881 C C . TYR A 1 238 ? 10.104 -5.218 -27.909 1.00 93.19 238 TYR A C 1
ATOM 1883 O O . TYR A 1 238 ? 11.079 -5.370 -28.652 1.00 93.19 238 TYR A O 1
ATOM 1891 N N . LYS A 1 239 ? 9.926 -5.892 -26.773 1.00 87.56 239 LYS A N 1
ATOM 1892 C CA . LYS A 1 239 ? 10.775 -7.027 -26.432 1.00 87.56 239 LYS A CA 1
ATOM 1893 C C . LYS A 1 239 ? 10.479 -8.267 -27.288 1.00 87.56 239 LYS A C 1
ATOM 1895 O O . LYS A 1 239 ? 9.593 -8.173 -28.173 1.00 87.56 239 LYS A O 1
#

Foldseek 3Di:
DPPVVVLVDPVCVPDWDKDFDADPPQGTQWIAGSVRWIKGFDADPVSHTAFIATSVRHTPDGDDDDDDDQDKAKEAKDKDKEWADPDDPQFGTDIDIDIDHIRPFIDSPDHVVNNVVRVVCCVVCVRVCSNPPDDTWGHFDWAFDPQWDWPDWDWTDDVQKIKGKTKTFPPRFDAQAPKDWTTFTDDPNQQLAKDWDFDQQVPFRWTWTWIAHNRGTIIIHTPDTDDDRMGIDTDMDGD

Radius of gyration: 43.34 Å; chains: 1; bounding box: 86×46×111 Å

pLDDT: mean 89.25, std 9.39, range [46.0, 98.38]

Sequence (239 aa):
MKTYNFRKNSSLVNYEITTYTHDPLIGITSLTSPSGIKETYKYNSFHRLNKTLDSEGKIKKEYNYNYSQALLFYNTQKSQDFNKTDCTVGYSPASYTYTVPPGIYSSSISQPDADQKAIMDINTNGQLIANQNLTCAPTCPINLYNAISASYMNIYSAGNKVNFQLKFNSGNVVQWSNGASIGTIQGDCKPGQWRTIHYNEPNSNSVWEIKIDPIGNVQAKLLSGFVPNTINFQFEFYK

Secondary structure (DSSP, 8-state):
--GGGTTT-GGGTTS---EEEEETTTEEEEEE-TT--EEEEEE-TTS-EEEEE-TTS-EEEE---PPPP---EEPPPEEEEEE---PPTTEEPPEEEEEE-TTSSEESS-HHHHHHHHHHHHHHHHHHHHHHHPPPEEB--EEE-TT--EEEEEEEEETTEEEEEEEEE-TT---TTT-EEEEEE-GGG--SS-EEEEEE-TTT--EEEEEE-TT-EEEEEEEES---SEEEEEEEEE-